Protein AF-A0A914WLP4-F1 (afdb_monomer_lite)

Foldseek 3Di:
DDDDDDDDDPPDPPPPPQLPDQDADADDLVRLQVLLQVLQVQLPLFDDPVQWDFDQADADALPDPAFRDPAAGTPGGNCVSCPPQLNVLVVQLQVQADQEFPDARDRDPSNVVSLVSNLVVLCPGPSNVSLLVVCVVSVRVCSVDPVSVSVVLCQAFPAFFHPPDGHRGDGQPCQADRWHQDPLAIGHHAEPSNSVVCSVDVVQVKFWRGFNDDQDQQKTWTKIDGVRGIDSTYMYGHRGGPSSVSSSLVVQCNHQEPNDWSWYDDPLRIWTWYWYFDRDPSYTHYIDIDGPPDPQQDAAELVNQQVQLDLCRFWADAPQFIFTCSVVQCVDPVHNVVSNVRGSHYCHVVVVVVPDDPVVVSVRSNRTRGGHDD

Structure (mmCIF, N/CA/C/O backbone):
data_AF-A0A914WLP4-F1
#
_entry.id   AF-A0A914WLP4-F1
#
loop_
_atom_site.group_PDB
_atom_site.id
_atom_site.type_symbol
_atom_site.label_atom_id
_atom_site.label_alt_id
_atom_site.label_comp_id
_atom_site.label_asym_id
_atom_site.label_entity_id
_atom_site.label_seq_id
_atom_site.pdbx_PDB_ins_code
_atom_site.Cartn_x
_atom_site.Cartn_y
_atom_site.Cartn_z
_atom_site.occupancy
_atom_site.B_iso_or_equiv
_atom_site.auth_seq_id
_atom_site.auth_comp_id
_atom_site.auth_asym_id
_atom_site.auth_atom_id
_atom_site.pdbx_PDB_model_num
ATOM 1 N N . MET A 1 1 ? 13.384 56.668 58.758 1.00 36.75 1 MET A N 1
ATOM 2 C CA . MET A 1 1 ? 13.680 56.218 57.380 1.00 36.75 1 MET A CA 1
ATOM 3 C C . MET A 1 1 ? 13.400 54.726 57.298 1.00 36.75 1 MET A C 1
ATOM 5 O O . MET A 1 1 ? 14.211 53.945 57.770 1.00 36.75 1 MET A O 1
ATOM 9 N N . LEU A 1 2 ? 12.239 54.338 56.770 1.00 29.80 2 LEU A N 1
ATOM 10 C CA . LEU A 1 2 ? 11.869 52.943 56.518 1.00 29.80 2 LEU A CA 1
ATOM 11 C C . LEU A 1 2 ? 11.590 52.843 55.013 1.00 29.80 2 LEU A C 1
ATOM 13 O O . LEU A 1 2 ? 10.696 53.525 54.516 1.00 29.80 2 LEU A O 1
ATOM 17 N N . ARG A 1 3 ? 12.409 52.093 54.268 1.00 31.61 3 ARG A N 1
ATOM 18 C CA . ARG A 1 3 ? 12.206 51.866 52.830 1.00 31.61 3 ARG A CA 1
ATOM 19 C C . ARG A 1 3 ? 11.205 50.722 52.655 1.00 31.61 3 ARG A C 1
ATOM 21 O O . ARG A 1 3 ? 11.498 49.599 53.047 1.00 31.61 3 ARG A O 1
ATOM 28 N N . LEU A 1 4 ? 10.041 51.023 52.075 1.00 28.98 4 LEU A N 1
ATOM 29 C CA . LEU A 1 4 ? 9.121 50.028 51.523 1.00 28.98 4 LEU A CA 1
ATOM 30 C C . LEU A 1 4 ? 9.722 49.466 50.229 1.00 28.98 4 LEU A C 1
ATOM 32 O O . LEU A 1 4 ? 9.981 50.223 49.294 1.00 28.98 4 LEU A O 1
ATOM 36 N N . THR A 1 5 ? 9.888 48.148 50.156 1.00 35.22 5 THR A N 1
ATOM 37 C CA . THR A 1 5 ? 10.170 47.438 48.904 1.00 35.22 5 THR A CA 1
ATOM 38 C C . THR A 1 5 ? 8.865 46.811 48.423 1.00 35.22 5 THR A C 1
ATOM 40 O O . THR A 1 5 ? 8.357 45.877 49.037 1.00 35.22 5 THR A O 1
ATOM 43 N N . VAL A 1 6 ? 8.297 47.347 47.343 1.00 33.88 6 VAL A N 1
ATOM 44 C CA . VAL A 1 6 ? 7.137 46.769 46.654 1.00 33.88 6 VAL A CA 1
ATOM 45 C C . VAL A 1 6 ? 7.638 45.607 45.793 1.00 33.88 6 VAL A C 1
ATOM 47 O O . VAL A 1 6 ? 8.347 45.825 44.815 1.00 33.88 6 VAL A O 1
ATOM 50 N N . CYS A 1 7 ? 7.299 44.369 46.160 1.00 31.31 7 CYS A N 1
ATOM 51 C CA . CYS A 1 7 ? 7.473 43.209 45.283 1.00 31.31 7 CYS A CA 1
ATOM 52 C C . CYS A 1 7 ? 6.305 43.157 44.291 1.00 31.31 7 CYS A C 1
ATOM 54 O O . CYS A 1 7 ? 5.180 42.831 44.664 1.00 31.31 7 CYS A O 1
ATOM 56 N N . ALA A 1 8 ? 6.575 43.483 43.028 1.00 34.78 8 ALA A N 1
ATOM 57 C CA . ALA A 1 8 ? 5.662 43.215 41.927 1.00 34.78 8 ALA A CA 1
ATOM 58 C C . ALA A 1 8 ? 5.674 41.707 41.627 1.00 34.78 8 ALA A C 1
ATOM 60 O O . ALA A 1 8 ? 6.685 41.162 41.187 1.00 34.78 8 ALA A O 1
ATOM 61 N N . VAL A 1 9 ? 4.553 41.030 41.877 1.00 36.50 9 VAL A N 1
ATOM 62 C CA . VAL A 1 9 ? 4.341 39.645 41.442 1.00 36.50 9 VAL A CA 1
ATOM 63 C C . VAL A 1 9 ? 4.006 39.677 39.951 1.00 36.50 9 VAL A C 1
ATOM 65 O O . VAL A 1 9 ? 2.878 39.966 39.560 1.00 36.50 9 VAL A O 1
ATOM 68 N N . LEU A 1 10 ? 5.003 39.410 39.109 1.00 34.34 10 LEU A N 1
ATOM 69 C CA . LEU A 1 10 ? 4.797 39.069 37.703 1.00 34.34 10 LEU A CA 1
ATOM 70 C C . LEU A 1 10 ? 4.211 37.652 37.639 1.00 34.34 10 LEU A C 1
ATOM 72 O O . LEU A 1 10 ? 4.934 36.673 37.801 1.00 34.34 10 LEU A O 1
ATOM 76 N N . MET A 1 11 ? 2.900 37.536 37.407 1.00 31.97 11 MET A N 1
ATOM 77 C CA . MET A 1 11 ? 2.310 36.282 36.933 1.00 31.97 11 MET A CA 1
ATOM 78 C C . MET A 1 11 ? 2.786 36.050 35.499 1.00 31.97 11 MET A C 1
ATOM 80 O O . MET A 1 11 ? 2.245 36.609 34.546 1.00 31.97 11 MET A O 1
ATOM 84 N N . THR A 1 12 ? 3.823 35.236 35.336 1.00 34.06 12 THR A N 1
ATOM 85 C CA . THR A 1 12 ? 4.165 34.666 34.039 1.00 34.06 12 THR A CA 1
ATOM 86 C C . THR A 1 12 ? 3.133 33.590 33.717 1.00 34.06 12 THR A C 1
ATOM 88 O O . THR A 1 12 ? 3.124 32.513 34.307 1.00 34.06 12 THR A O 1
ATOM 91 N N . VAL A 1 13 ? 2.232 33.885 32.778 1.00 34.97 13 VAL A N 1
ATOM 92 C CA . VAL A 1 13 ? 1.436 32.852 32.107 1.00 34.97 13 VAL A CA 1
ATOM 93 C C . VAL A 1 13 ? 2.421 32.021 31.293 1.00 34.97 13 VAL A C 1
ATOM 95 O O . VAL A 1 13 ? 2.820 32.398 30.191 1.00 34.97 13 VAL A O 1
ATOM 98 N N . THR A 1 14 ? 2.882 30.916 31.868 1.00 30.80 14 THR A N 1
ATOM 99 C CA . THR A 1 14 ? 3.631 29.907 31.135 1.00 30.80 14 THR A CA 1
ATOM 100 C C . THR A 1 14 ? 2.653 29.220 30.191 1.00 30.80 14 THR A C 1
ATOM 102 O O . THR A 1 14 ? 1.860 28.369 30.586 1.00 30.80 14 THR A O 1
ATOM 105 N N . TRP A 1 15 ? 2.690 29.607 28.916 1.00 33.81 15 TRP A N 1
ATOM 106 C CA . TRP A 1 15 ? 2.163 28.765 27.850 1.00 33.81 15 TRP A CA 1
ATOM 107 C C . TRP A 1 15 ? 2.969 27.468 27.875 1.00 33.81 15 TRP A C 1
ATOM 109 O O . TRP A 1 15 ? 4.098 27.411 27.387 1.00 33.81 15 TRP A O 1
ATOM 119 N N . ALA A 1 16 ? 2.426 26.437 28.519 1.00 32.25 16 ALA A N 1
ATOM 120 C CA . ALA A 1 16 ? 2.940 25.091 28.375 1.00 32.25 16 ALA A CA 1
ATOM 121 C C . ALA A 1 16 ? 2.772 24.721 26.899 1.00 32.25 16 ALA A C 1
ATOM 123 O O . ALA A 1 16 ? 1.651 24.561 26.422 1.00 32.25 16 ALA A O 1
ATOM 124 N N . ALA A 1 17 ? 3.882 24.640 26.165 1.00 33.31 17 ALA A N 1
ATOM 125 C CA . ALA A 1 17 ? 3.905 24.021 24.852 1.00 33.31 17 ALA A CA 1
ATOM 126 C C . ALA A 1 17 ? 3.516 22.551 25.044 1.00 33.31 17 ALA A C 1
ATOM 128 O O . ALA A 1 17 ? 4.344 21.713 25.408 1.00 33.31 17 ALA A O 1
ATOM 129 N N . THR A 1 18 ? 2.230 22.245 24.894 1.00 35.47 18 THR A N 1
ATOM 130 C CA . THR A 1 18 ? 1.752 20.873 24.860 1.00 35.47 18 THR A CA 1
ATOM 131 C C . THR A 1 18 ? 2.351 20.236 23.615 1.00 35.47 18 THR A C 1
ATOM 133 O O . THR A 1 18 ? 2.072 20.634 22.490 1.00 35.47 18 THR A O 1
ATOM 136 N N . SER A 1 19 ? 3.247 19.271 23.816 1.00 39.69 19 SER A N 1
ATOM 137 C CA . SER A 1 19 ? 3.634 18.343 22.757 1.00 39.69 19 SER A CA 1
ATOM 138 C C . SER A 1 19 ? 2.344 17.747 22.191 1.00 39.69 19 SER A C 1
ATOM 140 O O . SER A 1 19 ? 1.599 17.107 22.936 1.00 39.69 19 SER A O 1
ATOM 142 N N . GLU A 1 20 ? 2.066 17.972 20.904 1.00 52.47 20 GLU A N 1
ATOM 143 C CA . GLU A 1 20 ? 0.972 17.312 20.188 1.00 52.47 20 GLU A CA 1
ATOM 144 C C . GLU A 1 20 ? 1.344 15.833 20.054 1.00 52.47 20 GLU A C 1
ATOM 146 O O . GLU A 1 20 ? 1.922 15.391 19.061 1.00 52.47 20 GLU A O 1
ATOM 151 N N . ARG A 1 21 ? 1.102 15.056 21.110 1.00 63.56 21 ARG A N 1
ATOM 152 C CA . ARG A 1 21 ? 1.197 13.601 21.044 1.00 63.56 21 ARG A CA 1
ATOM 153 C C . ARG A 1 21 ? -0.075 13.088 20.402 1.00 63.56 21 ARG A C 1
ATOM 155 O O . ARG A 1 21 ? -1.170 13.469 20.813 1.00 63.56 21 ARG A O 1
ATOM 162 N N . VAL A 1 22 ? 0.078 12.208 19.417 1.00 70.75 22 VAL A N 1
ATOM 163 C CA . VAL A 1 22 ? -1.076 11.505 18.866 1.00 70.75 22 VAL A CA 1
ATOM 164 C C . VAL A 1 22 ? -1.706 10.674 19.985 1.00 70.75 22 VAL A C 1
ATOM 166 O O . VAL A 1 22 ? -0.975 9.900 20.610 1.00 70.75 22 VAL A O 1
ATOM 169 N N . PRO A 1 23 ? -3.016 10.830 20.245 1.00 80.75 23 PRO A N 1
ATOM 170 C CA . PRO A 1 23 ? -3.719 10.112 21.291 1.00 80.75 23 PRO A CA 1
ATOM 171 C C . PRO A 1 23 ? -3.518 8.609 21.182 1.00 80.75 23 PRO A C 1
ATOM 173 O O . PRO A 1 23 ? -3.395 8.045 20.093 1.00 80.75 23 PRO A O 1
ATOM 176 N N . ASP A 1 24 ? -3.468 7.973 22.341 1.00 78.81 24 ASP A N 1
ATOM 177 C CA . ASP A 1 24 ? -3.420 6.528 22.417 1.00 78.81 24 ASP A CA 1
ATOM 178 C C . ASP A 1 24 ? -4.741 5.950 21.929 1.00 78.81 24 ASP A C 1
ATOM 180 O O . ASP A 1 24 ? -5.813 6.396 22.338 1.00 78.81 24 ASP A O 1
ATOM 184 N N . PHE A 1 25 ? -4.660 4.918 21.096 1.00 88.31 25 PHE A N 1
ATOM 185 C CA . PHE A 1 25 ? -5.830 4.228 20.586 1.00 88.31 25 PHE A CA 1
ATOM 186 C C . PHE A 1 25 ? -5.734 2.737 20.895 1.00 88.31 25 PHE A C 1
ATOM 188 O O . PHE A 1 25 ? -4.982 1.994 20.264 1.00 88.31 25 PHE A O 1
ATOM 195 N N . ALA A 1 26 ? -6.475 2.305 21.915 1.00 85.81 26 ALA A N 1
ATOM 196 C CA . ALA A 1 26 ? -6.540 0.907 22.312 1.00 85.81 26 ALA A CA 1
ATOM 197 C C . ALA A 1 26 ? -7.639 0.184 21.521 1.00 85.81 26 ALA A C 1
ATOM 199 O O . ALA A 1 26 ? -8.819 0.507 21.635 1.00 85.81 26 ALA A O 1
ATOM 200 N N . VAL A 1 27 ? -7.231 -0.814 20.741 1.00 91.44 27 VAL A N 1
ATOM 201 C CA . VAL A 1 27 ? -8.104 -1.706 19.965 1.00 91.44 27 VAL A CA 1
ATOM 202 C C . VAL A 1 27 ? -7.549 -3.114 20.080 1.00 91.44 27 VAL A C 1
ATOM 204 O O . VAL A 1 27 ? -6.328 -3.278 19.996 1.00 91.44 27 VAL A O 1
ATOM 207 N N . SER A 1 28 ? -8.405 -4.115 20.278 1.00 92.31 28 SER A N 1
ATOM 208 C CA . SER A 1 28 ? -7.984 -5.521 20.320 1.00 92.31 28 SER A CA 1
ATOM 209 C C . SER A 1 28 ? -7.570 -6.039 18.937 1.00 92.31 28 SER A C 1
ATOM 211 O O . SER A 1 28 ? -7.981 -5.498 17.912 1.00 92.31 28 SER A O 1
ATOM 213 N N . ASP A 1 29 ? -6.766 -7.101 18.884 1.00 88.75 29 ASP A N 1
ATOM 214 C CA . ASP A 1 29 ? -6.380 -7.701 17.599 1.00 88.75 29 ASP A CA 1
ATOM 215 C C . ASP A 1 29 ? -7.605 -8.238 16.841 1.00 88.75 29 ASP A C 1
ATOM 217 O O . ASP A 1 29 ? -7.713 -8.031 15.639 1.00 88.75 29 ASP A O 1
ATOM 221 N N . ALA A 1 30 ? -8.587 -8.822 17.536 1.00 91.50 30 ALA A N 1
ATOM 222 C CA . ALA A 1 30 ? -9.826 -9.303 16.919 1.00 91.50 30 ALA A CA 1
ATOM 223 C C . ALA A 1 30 ? -10.635 -8.178 16.243 1.00 91.50 30 ALA A C 1
ATOM 225 O O . ALA A 1 30 ? -11.157 -8.356 15.140 1.00 91.50 30 ALA A O 1
ATOM 226 N N . GLU A 1 31 ? -10.714 -7.002 16.870 1.00 95.00 31 GLU A N 1
ATOM 227 C CA . GLU A 1 31 ? -11.375 -5.832 16.280 1.00 95.00 31 GLU A CA 1
ATOM 228 C C . GLU A 1 31 ? -10.614 -5.294 15.067 1.00 95.00 31 GLU A C 1
ATOM 230 O O . GLU A 1 31 ? -11.241 -4.954 14.064 1.00 95.00 31 GLU A O 1
ATOM 235 N N . LEU A 1 32 ? -9.275 -5.251 15.129 1.00 93.00 32 LEU A N 1
ATOM 236 C CA . LEU A 1 32 ? -8.451 -4.870 13.980 1.00 93.00 32 LEU A CA 1
ATOM 237 C C . LEU A 1 32 ? -8.669 -5.823 12.806 1.00 93.00 32 LEU A C 1
ATOM 239 O O . LEU A 1 32 ? -8.926 -5.360 11.698 1.00 93.00 32 LEU A O 1
ATOM 243 N N . GLN A 1 33 ? -8.623 -7.131 13.053 1.00 91.69 33 GLN A N 1
ATOM 244 C CA . GLN A 1 33 ? -8.836 -8.152 12.028 1.00 91.69 33 GLN A CA 1
ATOM 245 C C . GLN A 1 33 ? -10.224 -8.033 11.393 1.00 91.69 33 GLN A C 1
ATOM 247 O O . GLN A 1 33 ? -10.353 -7.996 10.170 1.00 91.69 33 GLN A O 1
ATOM 252 N N . THR A 1 34 ? -11.261 -7.873 12.220 1.00 95.06 34 THR A N 1
ATOM 253 C CA . THR A 1 34 ? -12.645 -7.700 11.752 1.00 95.06 34 THR A CA 1
ATOM 254 C C . THR A 1 34 ? -12.793 -6.454 10.879 1.00 95.06 34 THR A C 1
ATOM 256 O O . THR A 1 34 ? -13.403 -6.505 9.805 1.00 95.06 34 THR A O 1
ATOM 259 N N . LEU A 1 35 ? -12.218 -5.326 11.310 1.00 96.94 35 LEU A N 1
ATOM 260 C CA . LEU A 1 35 ? -12.276 -4.089 10.542 1.00 96.94 35 LEU A CA 1
ATOM 261 C C . LEU A 1 35 ? -11.512 -4.226 9.225 1.00 96.94 35 LEU A C 1
ATOM 263 O O . LEU A 1 35 ? -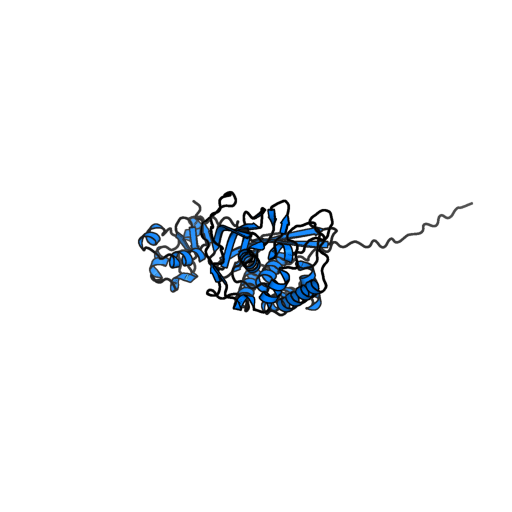12.074 -3.903 8.186 1.00 96.94 35 LEU A O 1
ATOM 267 N N . VAL A 1 36 ? -10.280 -4.741 9.236 1.00 96.00 36 VAL A N 1
ATOM 268 C CA . VAL A 1 36 ? -9.470 -4.926 8.019 1.00 96.00 36 VAL A CA 1
ATOM 269 C C . VAL A 1 36 ? -10.167 -5.848 7.019 1.00 96.00 36 VAL A C 1
ATOM 271 O O . VAL A 1 36 ? -10.236 -5.500 5.840 1.00 96.00 36 VAL A O 1
ATOM 274 N N . GLY A 1 37 ? -10.756 -6.957 7.479 1.00 94.56 37 GLY A N 1
ATOM 275 C CA . GLY A 1 37 ? -11.583 -7.832 6.643 1.00 94.56 37 GLY A CA 1
ATOM 276 C C . GLY A 1 37 ? -12.754 -7.077 6.011 1.00 94.56 37 GLY A C 1
ATOM 277 O O . GLY A 1 37 ? -12.926 -7.102 4.792 1.00 94.56 37 GLY A O 1
ATOM 278 N N . THR A 1 38 ? -13.477 -6.287 6.810 1.00 96.62 38 THR A N 1
ATOM 279 C CA . THR A 1 38 ? -14.583 -5.446 6.320 1.00 96.62 38 THR A CA 1
ATOM 280 C C . THR A 1 38 ? -14.109 -4.419 5.286 1.00 96.62 38 THR A C 1
ATOM 282 O O . THR A 1 38 ? -14.741 -4.249 4.242 1.00 96.62 38 THR A O 1
ATOM 285 N N . LEU A 1 39 ? -12.995 -3.724 5.543 1.00 97.31 39 LEU A N 1
ATOM 286 C CA . LEU A 1 39 ? -12.417 -2.763 4.601 1.00 97.31 39 LEU A CA 1
ATOM 287 C C . LEU A 1 39 ? -12.024 -3.460 3.295 1.00 97.31 39 LEU A C 1
ATOM 289 O O . LEU A 1 39 ? -12.262 -2.924 2.214 1.00 97.31 39 LEU A O 1
ATOM 293 N N . ARG A 1 40 ? -11.463 -4.670 3.385 1.00 94.88 40 ARG A N 1
ATOM 294 C CA . ARG A 1 40 ? -11.020 -5.446 2.227 1.00 94.88 40 ARG A CA 1
ATOM 295 C C . ARG A 1 40 ? -12.190 -5.894 1.365 1.00 94.88 40 ARG A C 1
ATOM 297 O O . ARG A 1 40 ? -12.109 -5.801 0.140 1.00 94.88 40 ARG A O 1
ATOM 304 N N . GLU A 1 41 ? -13.259 -6.388 1.979 1.00 94.44 41 GLU A N 1
ATOM 305 C CA . GLU A 1 41 ? -14.487 -6.790 1.288 1.00 94.44 41 GLU A CA 1
ATOM 306 C C . GLU A 1 41 ? -15.151 -5.616 0.566 1.00 94.44 41 GLU A C 1
ATOM 308 O O . GLU A 1 41 ? -15.680 -5.786 -0.532 1.00 94.44 41 GLU A O 1
ATOM 313 N N . GLN A 1 42 ? -15.071 -4.419 1.152 1.00 96.75 42 GLN A N 1
ATOM 314 C CA . GLN A 1 42 ? -15.696 -3.205 0.624 1.00 96.75 42 GLN A CA 1
ATOM 315 C C . GLN A 1 42 ? -14.776 -2.339 -0.240 1.00 96.75 42 GLN A C 1
ATOM 317 O O . GLN A 1 42 ? -15.168 -1.241 -0.648 1.00 96.75 42 GLN A O 1
ATOM 322 N N . ASP A 1 43 ? -13.587 -2.841 -0.570 1.00 97.19 43 ASP A N 1
ATOM 323 C CA . ASP A 1 43 ? -12.690 -2.237 -1.549 1.00 97.19 43 ASP A CA 1
ATOM 324 C C . ASP A 1 43 ? -13.256 -2.399 -2.966 1.00 97.19 43 ASP A C 1
ATOM 326 O O . ASP A 1 43 ? -12.888 -3.295 -3.727 1.00 97.19 43 ASP A O 1
ATOM 330 N N . ALA A 1 44 ? -14.202 -1.524 -3.312 1.00 95.88 44 ALA A N 1
ATOM 331 C CA . ALA A 1 44 ? -14.869 -1.511 -4.610 1.00 95.88 44 ALA A CA 1
ATOM 332 C C . ALA A 1 44 ? -13.909 -1.162 -5.761 1.00 95.88 44 ALA A C 1
ATOM 334 O O . ALA A 1 44 ? -14.125 -1.575 -6.908 1.00 95.88 44 ALA A O 1
ATOM 335 N N . ASN A 1 45 ? -12.844 -0.413 -5.463 1.00 97.06 45 ASN A N 1
ATOM 336 C CA . ASN A 1 45 ? -11.894 0.033 -6.468 1.00 97.06 45 ASN A CA 1
ATOM 337 C C . ASN A 1 45 ? -10.762 -0.971 -6.711 1.00 97.06 45 ASN A C 1
ATOM 339 O O . ASN A 1 45 ? -10.170 -0.901 -7.788 1.00 97.06 45 ASN A O 1
ATOM 343 N N . ARG A 1 46 ? -10.534 -1.969 -5.846 1.00 95.88 46 ARG A N 1
ATOM 344 C CA . ARG A 1 46 ? -9.525 -3.023 -6.068 1.00 95.88 46 ARG A CA 1
ATOM 345 C C . ARG A 1 46 ? -9.529 -3.609 -7.479 1.00 95.88 46 ARG A C 1
ATOM 347 O O . ARG A 1 46 ? -10.579 -3.774 -8.117 1.00 95.88 46 ARG A O 1
ATOM 354 N N . ALA A 1 47 ? -8.350 -3.966 -7.962 1.00 95.62 47 ALA A N 1
ATOM 355 C CA . ALA A 1 47 ? -8.206 -4.757 -9.172 1.00 95.62 47 ALA A CA 1
ATOM 356 C C . ALA A 1 47 ? -8.826 -6.149 -8.973 1.00 95.62 47 ALA A C 1
ATOM 358 O O . ALA A 1 47 ? -8.741 -6.746 -7.895 1.00 95.62 47 ALA A O 1
ATOM 359 N N . ARG A 1 48 ? -9.461 -6.681 -10.019 1.00 91.75 48 ARG A N 1
ATOM 360 C CA . ARG A 1 48 ? -9.929 -8.073 -10.035 1.00 91.75 48 ARG A CA 1
ATOM 361 C C . ARG A 1 48 ? -8.756 -9.018 -10.334 1.00 91.75 48 ARG A C 1
ATOM 363 O O . ARG A 1 48 ? -7.799 -8.586 -10.975 1.00 91.75 48 ARG A O 1
ATOM 370 N N . PRO A 1 49 ? -8.831 -10.306 -9.944 1.00 81.62 49 PRO A N 1
ATOM 371 C CA . PRO A 1 49 ? -7.718 -11.247 -10.104 1.00 81.62 49 PRO A CA 1
ATOM 372 C C . PRO A 1 49 ? -7.143 -11.349 -11.524 1.00 81.62 49 PRO A C 1
ATOM 374 O O . PRO A 1 49 ? -5.946 -11.537 -11.680 1.00 81.62 49 PRO A O 1
ATOM 377 N N . ASN A 1 50 ? -7.971 -11.187 -12.558 1.00 89.31 50 ASN A N 1
ATOM 378 C CA . ASN A 1 50 ? -7.565 -11.266 -13.964 1.00 89.31 50 ASN A CA 1
ATOM 379 C C . ASN A 1 50 ? -7.091 -9.930 -14.568 1.00 89.31 50 ASN A C 1
ATOM 381 O O . ASN A 1 50 ? -6.744 -9.887 -15.744 1.00 89.31 50 ASN A O 1
ATOM 385 N N . GLN A 1 51 ? -7.118 -8.839 -13.802 1.00 95.56 51 GLN A N 1
ATOM 386 C CA . GLN A 1 51 ? -6.734 -7.505 -14.274 1.00 95.56 51 GLN A CA 1
ATOM 387 C C . GLN A 1 51 ? -5.254 -7.191 -14.041 1.00 95.56 51 GLN A C 1
ATOM 389 O O . GLN A 1 51 ? -4.789 -6.130 -14.453 1.00 95.56 51 GLN A O 1
ATOM 394 N N . ILE A 1 52 ? -4.518 -8.083 -13.375 1.00 96.06 52 ILE A N 1
ATOM 395 C CA . ILE A 1 52 ? -3.083 -7.954 -13.120 1.00 96.06 52 ILE A CA 1
ATOM 396 C C . ILE A 1 52 ? -2.420 -9.288 -13.465 1.00 96.06 52 ILE A C 1
ATOM 398 O O . ILE A 1 52 ? -2.826 -10.333 -12.964 1.00 96.06 52 ILE A O 1
ATOM 402 N N . GLY A 1 53 ? -1.399 -9.240 -14.317 1.00 94.69 53 GLY A N 1
ATOM 403 C CA . GLY A 1 53 ? -0.523 -10.361 -14.637 1.00 94.69 53 GLY A CA 1
ATOM 404 C C . GLY A 1 53 ? 0.898 -10.063 -14.171 1.00 94.69 53 GLY A C 1
ATOM 405 O O . GLY A 1 53 ? 1.462 -9.030 -14.545 1.00 94.69 53 GLY A O 1
ATOM 406 N N . LEU A 1 54 ? 1.461 -10.966 -13.370 1.00 94.75 54 LEU A N 1
ATOM 407 C CA . LEU A 1 54 ? 2.791 -10.838 -12.779 1.00 94.75 54 LEU A CA 1
ATOM 408 C C . LEU A 1 54 ? 3.734 -11.919 -13.314 1.00 94.75 54 LEU A C 1
ATOM 410 O O . LEU A 1 54 ? 3.319 -13.060 -13.502 1.00 94.75 54 LEU A O 1
ATOM 414 N N . ASP A 1 55 ? 5.002 -11.564 -13.504 1.00 95.56 55 ASP A N 1
ATOM 415 C CA . ASP A 1 55 ? 6.108 -12.496 -13.728 1.00 95.56 55 ASP A CA 1
ATOM 416 C C . ASP A 1 55 ? 7.178 -12.281 -12.653 1.00 95.56 55 ASP A C 1
ATOM 418 O O . ASP A 1 55 ? 8.020 -11.380 -12.732 1.00 95.56 55 ASP A O 1
ATOM 422 N N . TYR A 1 56 ? 7.116 -13.117 -11.615 1.00 92.12 56 TYR A N 1
ATOM 423 C CA . TYR A 1 56 ? 8.030 -13.052 -10.479 1.00 92.12 56 TYR A CA 1
ATOM 424 C C . TYR A 1 56 ? 9.468 -13.439 -10.843 1.00 92.12 56 TYR A C 1
ATOM 426 O O . TYR A 1 56 ? 10.389 -12.982 -10.168 1.00 92.12 56 TYR A O 1
ATOM 434 N N . GLN A 1 57 ? 9.692 -14.204 -11.914 1.00 95.50 57 GLN A N 1
ATOM 435 C CA . GLN A 1 57 ? 11.030 -14.596 -12.369 1.00 95.50 57 GLN A CA 1
ATOM 436 C C . GLN A 1 57 ? 11.848 -15.290 -11.261 1.00 95.50 57 GLN A C 1
ATOM 438 O O . GLN A 1 57 ? 11.374 -16.247 -10.649 1.00 95.50 57 GLN A O 1
ATOM 443 N N . GLY A 1 58 ? 13.099 -14.883 -11.028 1.00 90.88 58 GLY A N 1
ATOM 444 C CA . GLY A 1 58 ? 13.996 -15.537 -10.083 1.00 90.88 58 GLY A CA 1
ATOM 445 C C . GLY A 1 58 ? 13.859 -15.036 -8.643 1.00 90.88 58 GLY A C 1
ATOM 446 O O . GLY A 1 58 ? 13.723 -13.841 -8.375 1.00 90.88 58 GLY A O 1
ATOM 447 N N . HIS A 1 59 ? 13.984 -15.968 -7.698 1.00 91.56 59 HIS A N 1
ATOM 448 C CA . HIS A 1 59 ? 14.097 -15.664 -6.272 1.00 91.56 59 HIS A CA 1
ATOM 449 C C . HIS A 1 59 ? 15.422 -14.946 -5.955 1.00 91.56 59 HIS A C 1
ATOM 451 O O . HIS A 1 59 ? 16.465 -15.226 -6.548 1.00 91.56 59 HIS A O 1
ATOM 457 N N . THR A 1 60 ? 15.415 -14.039 -4.980 1.00 86.06 60 THR A N 1
ATOM 458 C CA . THR A 1 60 ? 16.588 -13.300 -4.498 1.00 86.06 60 THR A CA 1
ATOM 459 C C . THR A 1 60 ? 16.583 -13.170 -2.970 1.00 86.06 60 THR A C 1
ATOM 461 O O . THR A 1 60 ? 15.609 -13.491 -2.305 1.00 86.06 60 THR A O 1
ATOM 464 N N . THR A 1 61 ? 17.684 -12.697 -2.385 1.00 82.00 61 THR A N 1
ATOM 465 C CA . THR A 1 61 ? 17.810 -12.438 -0.935 1.00 82.00 61 THR A CA 1
ATOM 466 C C . THR A 1 61 ? 18.340 -11.031 -0.699 1.00 82.00 61 THR A C 1
ATOM 468 O O . THR A 1 61 ? 18.953 -10.458 -1.592 1.00 82.00 61 THR A O 1
ATOM 471 N N . THR A 1 62 ? 18.189 -10.453 0.493 1.00 78.75 62 THR A N 1
ATOM 472 C CA . THR A 1 62 ? 18.667 -9.080 0.778 1.00 78.75 62 THR A CA 1
ATOM 473 C C . THR A 1 62 ? 20.172 -8.873 0.541 1.00 78.75 62 THR A C 1
ATOM 475 O O . THR A 1 62 ? 20.601 -7.749 0.267 1.00 78.75 62 THR A O 1
ATOM 478 N N . GLN A 1 63 ? 20.963 -9.949 0.606 1.00 79.06 63 GLN A N 1
ATOM 479 C CA . GLN A 1 63 ? 22.418 -9.950 0.419 1.00 79.06 63 GLN A CA 1
ATOM 480 C C . GLN A 1 63 ? 22.857 -10.249 -1.023 1.00 79.06 63 GLN A C 1
ATOM 482 O O . GLN A 1 63 ? 23.999 -9.981 -1.374 1.00 79.06 63 GLN A O 1
ATOM 487 N N . ASN A 1 64 ? 21.983 -10.823 -1.855 1.00 76.88 64 ASN A N 1
ATOM 488 C CA . ASN A 1 64 ? 22.327 -11.163 -3.233 1.00 76.88 64 ASN A CA 1
ATOM 489 C C . ASN A 1 64 ? 22.329 -9.902 -4.114 1.00 76.88 64 ASN A C 1
ATOM 491 O O . ASN A 1 64 ? 21.271 -9.337 -4.350 1.00 76.88 64 ASN A O 1
ATOM 495 N N . ASP A 1 65 ? 23.468 -9.469 -4.639 1.00 85.44 65 ASP A N 1
ATOM 496 C CA . ASP A 1 65 ? 23.519 -8.297 -5.529 1.00 85.44 65 ASP A CA 1
ATOM 497 C C . ASP A 1 65 ? 23.290 -8.647 -7.017 1.00 85.44 65 ASP A C 1
ATOM 499 O O . ASP A 1 65 ? 23.320 -7.763 -7.871 1.00 85.44 65 ASP A O 1
ATOM 503 N N . ALA A 1 66 ? 23.048 -9.922 -7.345 1.00 89.62 66 ALA A N 1
ATOM 504 C CA . ALA A 1 66 ? 22.743 -10.353 -8.705 1.00 89.62 66 ALA A CA 1
ATOM 505 C C . ALA A 1 66 ? 21.332 -9.946 -9.140 1.00 89.62 66 ALA A C 1
ATOM 507 O O . ALA A 1 66 ? 20.388 -9.897 -8.344 1.00 89.62 66 ALA A O 1
ATOM 508 N N . ASP A 1 67 ? 21.206 -9.718 -10.443 1.00 94.12 67 ASP A N 1
ATOM 509 C CA . ASP A 1 67 ? 19.924 -9.524 -11.092 1.00 94.12 67 ASP A CA 1
ATOM 510 C C . ASP A 1 67 ? 19.284 -10.874 -11.437 1.00 94.12 67 ASP A C 1
ATOM 512 O O . ASP A 1 67 ? 19.781 -11.611 -12.295 1.00 94.12 67 ASP A O 1
ATOM 516 N N . ASN A 1 68 ? 18.182 -11.192 -10.755 1.00 94.75 68 ASN A N 1
ATOM 517 C CA . ASN A 1 68 ? 17.438 -12.433 -10.950 1.00 94.75 68 ASN A CA 1
ATOM 518 C C . ASN A 1 68 ? 16.147 -12.225 -11.758 1.00 94.75 68 ASN A C 1
ATOM 520 O O . ASN A 1 68 ? 15.343 -13.154 -11.865 1.00 94.75 68 ASN A O 1
ATOM 524 N N . ALA A 1 69 ? 15.940 -11.036 -12.329 1.00 96.94 69 ALA A N 1
ATOM 525 C CA . ALA A 1 69 ? 14.771 -10.714 -13.130 1.00 96.94 69 ALA A CA 1
ATOM 526 C C . ALA A 1 69 ? 15.174 -9.883 -14.356 1.00 96.94 69 ALA A C 1
ATOM 528 O O . ALA A 1 69 ? 15.562 -8.731 -14.266 1.00 96.94 69 ALA A O 1
ATOM 529 N N . ARG A 1 70 ? 15.080 -10.484 -15.544 1.00 95.19 70 ARG A N 1
ATOM 530 C CA . ARG A 1 70 ? 15.419 -9.813 -16.810 1.00 95.19 70 ARG A CA 1
ATOM 531 C C . ARG A 1 70 ? 14.282 -8.954 -17.366 1.00 95.19 70 ARG A C 1
ATOM 533 O O . ARG A 1 70 ? 14.523 -8.141 -18.252 1.00 95.19 70 ARG A O 1
ATOM 540 N N . ASN A 1 71 ? 13.057 -9.193 -16.911 1.00 97.00 71 ASN A N 1
ATOM 541 C CA . ASN A 1 71 ? 11.837 -8.546 -17.374 1.00 97.00 71 ASN A CA 1
ATOM 542 C C . ASN A 1 71 ? 11.183 -7.759 -16.230 1.00 97.00 71 ASN A C 1
ATOM 544 O O . ASN A 1 71 ? 11.502 -7.950 -15.058 1.00 97.00 71 ASN A O 1
ATOM 548 N N . SER A 1 72 ? 10.199 -6.924 -16.558 1.00 97.50 72 SER A N 1
ATOM 549 C CA . SER A 1 72 ? 9.328 -6.294 -15.560 1.00 97.50 72 SER A CA 1
ATOM 550 C C . SER A 1 72 ? 8.530 -7.335 -14.767 1.00 97.50 72 SER A C 1
ATOM 552 O O . SER A 1 72 ? 8.094 -8.349 -15.321 1.00 97.50 72 SER A O 1
ATOM 554 N N . LEU A 1 73 ? 8.268 -7.052 -13.494 1.00 97.50 73 LEU A N 1
ATOM 555 C CA . LEU A 1 73 ? 7.347 -7.821 -12.666 1.00 97.50 73 LEU A CA 1
ATOM 556 C C . LEU A 1 73 ? 5.920 -7.731 -13.217 1.00 97.50 73 LEU A C 1
ATOM 558 O O . LEU A 1 73 ? 5.247 -8.751 -13.347 1.00 97.50 73 LEU A O 1
ATOM 562 N N . PHE A 1 74 ? 5.447 -6.532 -13.568 1.00 97.25 74 PHE A N 1
ATOM 563 C CA . PHE A 1 74 ? 4.093 -6.334 -14.086 1.00 97.25 74 PHE A CA 1
ATOM 564 C C . PHE A 1 74 ? 4.041 -6.527 -15.608 1.00 97.25 74 PHE A C 1
ATOM 566 O O . PHE A 1 74 ? 4.209 -5.592 -16.408 1.00 97.25 74 PHE A O 1
ATOM 573 N N . GLN A 1 75 ? 3.738 -7.759 -16.018 1.00 96.00 75 GLN A N 1
ATOM 574 C CA . GLN A 1 75 ? 3.545 -8.128 -17.423 1.00 96.00 75 GLN A CA 1
ATOM 575 C C . GLN A 1 75 ? 2.296 -7.472 -18.012 1.00 96.00 75 GLN A C 1
ATOM 577 O O . GLN A 1 75 ? 2.325 -6.948 -19.127 1.00 96.00 75 GLN A O 1
ATOM 582 N N . HIS A 1 76 ? 1.209 -7.441 -17.240 1.00 95.50 76 HIS A N 1
ATOM 583 C CA . HIS A 1 76 ? -0.051 -6.841 -17.658 1.00 95.50 76 HIS A CA 1
ATOM 584 C C . HIS A 1 76 ? -0.759 -6.151 -16.492 1.00 95.50 76 HIS A C 1
ATOM 586 O O . HIS A 1 76 ? -0.851 -6.701 -15.399 1.00 95.50 76 HIS A O 1
ATOM 592 N N . VAL A 1 77 ? -1.314 -4.969 -16.756 1.00 97.31 77 VAL A N 1
ATOM 593 C CA . VAL A 1 77 ? -2.317 -4.321 -15.908 1.00 97.31 77 VAL A CA 1
ATOM 594 C C . VAL A 1 77 ? -3.425 -3.817 -16.824 1.00 97.31 77 VAL A C 1
ATOM 596 O O . VAL A 1 77 ? -3.166 -3.075 -17.775 1.00 97.31 77 VAL A O 1
ATOM 599 N N . ASP A 1 78 ? -4.662 -4.216 -16.550 1.00 97.62 78 ASP A N 1
ATOM 600 C CA . ASP A 1 78 ? -5.831 -3.715 -17.261 1.00 97.62 78 ASP A CA 1
ATOM 601 C C . ASP A 1 78 ? -5.983 -2.213 -16.984 1.00 97.62 78 ASP A C 1
ATOM 603 O O . ASP A 1 78 ? -6.249 -1.776 -15.862 1.00 97.62 78 ASP A O 1
ATOM 607 N N . THR A 1 79 ? -5.831 -1.408 -18.035 1.00 95.06 79 THR A N 1
ATOM 608 C CA . THR A 1 79 ? -5.896 0.058 -17.955 1.00 95.06 79 THR A CA 1
ATOM 609 C C . THR A 1 79 ? -7.217 0.590 -17.397 1.00 95.06 79 THR A C 1
ATOM 611 O O . THR A 1 79 ? -7.246 1.711 -16.891 1.00 95.06 79 THR A O 1
ATOM 614 N N . SER A 1 80 ? -8.302 -0.194 -17.434 1.00 97.12 80 SER A N 1
ATOM 615 C CA . SER A 1 80 ? -9.570 0.183 -16.806 1.00 97.12 80 SER A CA 1
ATOM 616 C C . SER A 1 80 ? -9.460 0.320 -15.283 1.00 97.12 80 SER A C 1
ATOM 618 O O . SER A 1 80 ? -10.169 1.140 -14.703 1.00 97.12 80 SER A O 1
ATOM 620 N N . VAL A 1 81 ? -8.538 -0.408 -14.637 1.00 97.25 81 VAL A N 1
ATOM 621 C CA . VAL A 1 81 ? -8.249 -0.266 -13.200 1.00 97.25 81 VAL A CA 1
ATOM 622 C C . VAL A 1 81 ? -7.674 1.116 -12.908 1.00 97.25 81 VAL A C 1
ATOM 624 O O . VAL A 1 81 ? -8.121 1.787 -11.984 1.00 97.25 81 VAL A O 1
ATOM 627 N N . LEU A 1 82 ? -6.735 1.572 -13.739 1.00 97.00 82 LEU A N 1
ATOM 628 C CA . LEU A 1 82 ? -6.024 2.842 -13.558 1.00 97.00 82 LEU A CA 1
ATOM 629 C C . LEU A 1 82 ? -6.923 4.070 -13.770 1.00 97.00 82 LEU A C 1
ATOM 631 O O . LEU A 1 82 ? -6.581 5.163 -13.337 1.00 97.00 82 LEU A O 1
ATOM 635 N N . ARG A 1 83 ? -8.081 3.884 -14.415 1.00 97.12 83 ARG A N 1
ATOM 636 C CA . ARG A 1 83 ? -9.101 4.922 -14.638 1.00 97.12 83 ARG A CA 1
ATOM 637 C C . ARG A 1 83 ? -10.169 4.970 -13.547 1.00 97.12 83 ARG A C 1
ATOM 639 O O . ARG A 1 83 ? -11.109 5.755 -13.645 1.00 97.12 83 ARG A O 1
ATOM 646 N N . LYS A 1 84 ? -10.092 4.103 -12.535 1.00 97.25 84 LYS A N 1
ATOM 647 C CA . LYS A 1 84 ? -11.015 4.172 -11.401 1.00 97.25 84 LYS A CA 1
ATOM 648 C C . LYS A 1 84 ? -10.751 5.451 -10.594 1.00 97.25 84 LYS A C 1
ATOM 650 O O . LYS A 1 84 ? -9.601 5.890 -10.536 1.00 97.25 84 LYS A O 1
ATOM 655 N N . PRO A 1 85 ? -11.772 6.024 -9.929 1.00 95.31 85 PRO A N 1
ATOM 656 C CA . PRO A 1 85 ? -11.708 7.395 -9.419 1.00 95.31 85 PRO A CA 1
ATOM 657 C C . PRO A 1 85 ? -10.506 7.700 -8.521 1.00 95.31 85 PRO A C 1
ATOM 659 O O . PRO A 1 85 ? -9.868 8.738 -8.674 1.00 95.31 85 PRO A O 1
ATOM 662 N N . THR A 1 86 ? -10.173 6.806 -7.592 1.00 97.56 86 THR A N 1
ATOM 663 C CA . THR A 1 86 ? -9.048 7.002 -6.668 1.00 97.56 86 THR A CA 1
ATOM 664 C C . THR A 1 86 ? -7.697 6.656 -7.284 1.00 97.56 86 THR A C 1
ATOM 666 O O . THR A 1 86 ? -6.706 7.283 -6.925 1.00 97.56 86 THR A O 1
ATOM 669 N N . TYR A 1 87 ? -7.642 5.725 -8.244 1.00 98.31 87 TYR A N 1
ATOM 670 C CA . TYR A 1 87 ? -6.419 5.413 -8.989 1.00 98.31 87 TYR A CA 1
ATOM 671 C C . TYR A 1 87 ? -5.993 6.579 -9.869 1.00 98.31 87 TYR A C 1
ATOM 673 O O . TYR A 1 87 ? -4.842 6.988 -9.800 1.00 98.31 87 TYR A O 1
ATOM 681 N N . GLU A 1 88 ? -6.912 7.147 -10.648 1.00 97.75 88 GLU A N 1
ATOM 682 C CA . GLU A 1 88 ? -6.610 8.274 -11.535 1.00 97.75 88 GLU A CA 1
ATOM 683 C C . GLU A 1 88 ? -6.0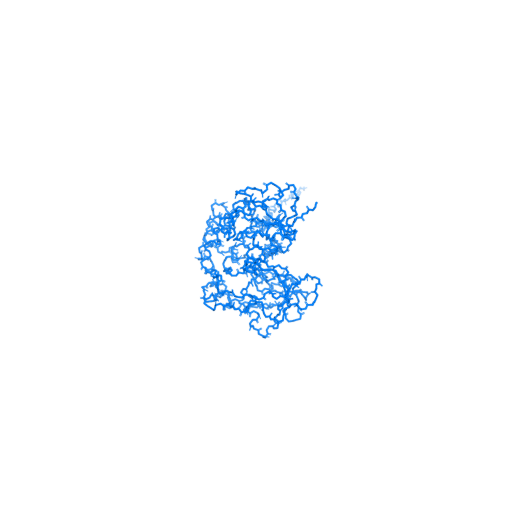65 9.468 -10.740 1.00 97.75 88 GLU A C 1
ATOM 685 O O . GLU A 1 88 ? -5.039 10.048 -11.090 1.00 97.75 88 GLU A O 1
ATOM 690 N N . LYS A 1 89 ? -6.701 9.774 -9.605 1.00 98.12 89 LYS A N 1
ATOM 691 C CA . LYS A 1 89 ? -6.269 10.850 -8.707 1.00 98.12 89 LYS A CA 1
ATOM 692 C C . LYS A 1 89 ? -4.952 10.537 -8.000 1.00 98.12 89 LYS A C 1
ATOM 694 O O . LYS A 1 89 ? -4.164 11.445 -7.796 1.00 98.12 89 LYS A O 1
ATOM 699 N N . PHE A 1 90 ? -4.697 9.275 -7.651 1.00 98.12 90 PHE A N 1
ATOM 700 C CA . PHE A 1 90 ? -3.400 8.849 -7.123 1.00 98.12 90 PHE A CA 1
ATOM 701 C C . PHE A 1 90 ? -2.289 9.012 -8.166 1.00 98.12 90 PHE A C 1
ATOM 703 O O . PHE A 1 90 ? -1.213 9.498 -7.839 1.00 98.12 90 PHE A O 1
ATOM 710 N N . ILE A 1 91 ? -2.549 8.628 -9.421 1.00 97.56 91 ILE A N 1
ATOM 711 C CA . ILE A 1 91 ? -1.596 8.743 -10.534 1.00 97.56 91 ILE A CA 1
ATOM 712 C C . ILE A 1 91 ? -1.237 10.211 -10.781 1.00 97.56 91 ILE A C 1
ATOM 714 O O . ILE A 1 91 ? -0.062 10.514 -10.964 1.00 97.56 91 ILE A O 1
ATOM 718 N N . ALA A 1 92 ? -2.216 11.115 -10.703 1.00 96.38 92 ALA A N 1
ATOM 719 C CA . ALA A 1 92 ? -2.002 12.558 -10.815 1.00 96.38 92 ALA A CA 1
ATOM 720 C C . ALA A 1 92 ? -1.144 13.163 -9.686 1.00 96.38 92 ALA A C 1
ATOM 722 O O . ALA A 1 92 ? -0.795 14.325 -9.765 1.00 96.38 92 ALA A O 1
ATOM 723 N N . LEU A 1 93 ? -0.824 12.411 -8.626 1.00 95.44 93 LEU A N 1
ATOM 724 C CA . LEU A 1 93 ? 0.120 12.854 -7.595 1.00 95.44 93 LEU A CA 1
ATOM 725 C C . LEU A 1 93 ? 1.558 12.415 -7.888 1.00 95.44 93 LEU A C 1
ATOM 727 O O . LEU A 1 93 ? 2.474 12.786 -7.162 1.00 95.44 93 LEU A O 1
ATOM 731 N N . THR A 1 94 ? 1.781 11.544 -8.871 1.00 92.38 94 THR A N 1
ATOM 732 C CA . THR A 1 94 ? 3.054 10.814 -8.998 1.00 92.38 94 THR A CA 1
ATOM 733 C C . THR A 1 94 ? 4.205 11.631 -9.587 1.00 92.38 94 THR A C 1
ATOM 735 O O . THR A 1 94 ? 5.363 11.214 -9.457 1.00 92.38 94 THR A O 1
ATOM 738 N N . ASP A 1 95 ? 3.898 12.765 -10.214 1.00 88.50 95 ASP A N 1
ATOM 739 C CA . ASP A 1 95 ? 4.820 13.755 -10.776 1.00 88.50 95 ASP A CA 1
ATOM 740 C C . ASP A 1 95 ? 5.040 14.976 -9.865 1.00 88.50 95 ASP A C 1
ATOM 742 O O . ASP A 1 95 ? 5.931 15.777 -10.138 1.00 88.50 95 ASP A O 1
ATOM 746 N N . ASN A 1 96 ? 4.327 15.057 -8.737 1.00 85.38 96 ASN A N 1
ATOM 747 C CA . ASN A 1 96 ? 4.400 16.176 -7.785 1.00 85.38 96 ASN A CA 1
ATOM 748 C C . ASN A 1 96 ? 5.626 16.146 -6.861 1.00 85.38 96 ASN A C 1
ATOM 750 O O . ASN A 1 96 ? 5.817 17.060 -6.063 1.00 85.38 96 ASN A O 1
ATOM 754 N N . TYR A 1 97 ? 6.419 15.073 -6.901 1.00 82.19 97 TYR A N 1
ATOM 755 C CA . TYR A 1 97 ? 7.461 14.807 -5.909 1.00 82.19 97 TYR A CA 1
ATOM 756 C C . TYR A 1 97 ? 8.839 14.641 -6.554 1.00 82.19 97 TYR A C 1
ATOM 758 O O . TYR A 1 97 ? 9.005 13.893 -7.525 1.00 82.19 97 TYR A O 1
ATOM 766 N N . ASP A 1 98 ? 9.850 15.273 -5.960 1.00 77.38 98 ASP A N 1
ATOM 767 C CA . ASP A 1 98 ? 11.257 15.022 -6.243 1.00 77.38 98 ASP A CA 1
ATOM 768 C C . ASP A 1 98 ? 11.692 13.744 -5.519 1.00 77.38 98 ASP A C 1
ATOM 770 O O . ASP A 1 98 ? 11.575 13.580 -4.304 1.00 77.38 98 ASP A O 1
ATOM 774 N N . LYS A 1 99 ? 12.252 12.806 -6.281 1.00 79.94 99 LYS A N 1
ATOM 775 C CA . LYS A 1 99 ? 12.765 11.560 -5.710 1.00 79.94 99 LYS A CA 1
ATOM 776 C C . LYS A 1 99 ? 13.961 11.783 -4.779 1.00 79.94 99 LYS A C 1
ATOM 778 O O . LYS A 1 99 ? 14.243 10.912 -3.955 1.00 79.94 99 LYS A O 1
ATOM 783 N N . TYR A 1 100 ? 14.699 12.889 -4.910 1.00 76.75 100 TYR A N 1
ATOM 784 C CA . TYR A 1 100 ? 15.857 13.203 -4.077 1.00 76.75 100 TYR A CA 1
ATOM 785 C C . TYR A 1 100 ? 15.494 14.104 -2.904 1.00 76.75 100 TYR A C 1
ATOM 787 O O . TYR A 1 100 ? 14.920 15.179 -3.019 1.00 76.75 100 TYR A O 1
ATOM 795 N N . THR A 1 101 ? 15.939 13.672 -1.736 1.00 65.88 101 THR A N 1
ATOM 796 C CA . THR A 1 101 ? 15.588 14.297 -0.464 1.00 65.88 101 THR A CA 1
ATOM 797 C C . THR A 1 101 ? 16.498 15.492 -0.178 1.00 65.88 101 THR A C 1
ATOM 799 O O . THR A 1 101 ? 17.672 15.474 -0.552 1.00 65.88 101 THR A O 1
ATOM 802 N N . GLY A 1 102 ? 16.002 16.514 0.522 1.00 61.09 102 GLY A N 1
ATOM 803 C CA . GLY A 1 102 ? 16.758 17.725 0.869 1.00 61.09 102 GLY A CA 1
ATOM 804 C C . GLY A 1 102 ? 16.684 18.870 -0.152 1.00 61.09 102 GLY A C 1
ATOM 805 O O . GLY A 1 102 ? 17.223 19.957 0.123 1.00 61.09 102 GLY A O 1
ATOM 806 N N . ASN A 1 103 ? 16.000 18.654 -1.278 1.00 64.81 103 ASN A N 1
ATOM 807 C CA . ASN A 1 103 ? 15.593 19.704 -2.207 1.00 64.81 103 ASN A CA 1
ATOM 808 C C . ASN A 1 103 ? 14.339 20.400 -1.663 1.00 64.81 103 ASN A C 1
ATOM 810 O O . ASN A 1 103 ? 13.466 19.765 -1.080 1.00 64.81 103 ASN A O 1
ATOM 814 N N . ALA A 1 104 ? 14.289 21.728 -1.775 1.00 63.34 104 ALA A N 1
ATOM 815 C CA . ALA A 1 104 ? 13.075 22.457 -1.437 1.00 63.34 104 ALA A CA 1
ATOM 816 C C . ALA A 1 104 ? 12.101 22.303 -2.605 1.00 63.34 104 ALA A C 1
ATOM 818 O O . ALA A 1 104 ? 12.421 22.703 -3.721 1.00 63.34 104 ALA A O 1
ATOM 819 N N . GLU A 1 105 ? 10.942 21.722 -2.336 1.00 65.38 105 GLU A N 1
ATOM 820 C CA . GLU A 1 105 ? 9.845 21.665 -3.291 1.00 65.38 105 GLU A CA 1
ATOM 821 C C . GLU A 1 105 ? 8.919 22.850 -3.015 1.00 65.38 105 GLU A C 1
ATOM 823 O O . GLU A 1 105 ? 8.400 22.984 -1.905 1.00 65.38 105 GLU A O 1
ATOM 828 N N . ASP A 1 106 ? 8.688 23.722 -3.990 1.00 69.56 106 ASP A N 1
ATOM 829 C CA . ASP A 1 106 ? 7.645 24.741 -3.874 1.00 69.56 106 ASP A CA 1
ATOM 830 C C . ASP A 1 106 ? 6.333 24.144 -4.379 1.00 69.56 106 ASP A C 1
ATOM 832 O O . ASP A 1 106 ? 6.181 23.913 -5.573 1.00 69.56 106 ASP A O 1
ATOM 836 N N . GLU A 1 107 ? 5.393 23.886 -3.462 1.00 78.38 107 GLU A N 1
ATOM 837 C CA . GLU A 1 107 ? 4.122 23.251 -3.820 1.00 78.38 107 GLU A CA 1
ATOM 838 C C . GLU A 1 107 ? 3.247 24.206 -4.644 1.00 78.38 107 GLU A C 1
ATOM 840 O O . GLU A 1 107 ? 2.778 25.249 -4.147 1.00 78.38 107 GLU A O 1
ATOM 845 N N . THR A 1 108 ? 3.017 23.851 -5.905 1.00 87.19 108 THR A N 1
ATOM 846 C CA . THR A 1 108 ? 2.214 24.638 -6.836 1.00 87.19 108 THR A CA 1
ATOM 847 C C . THR A 1 108 ? 0.728 24.571 -6.475 1.00 87.19 108 THR A C 1
ATOM 849 O O . THR A 1 108 ? 0.253 23.706 -5.739 1.00 87.19 108 THR A O 1
ATOM 852 N N . ASN A 1 109 ? -0.063 25.506 -7.005 1.00 89.56 109 ASN A N 1
ATOM 853 C CA . ASN A 1 109 ? -1.515 25.449 -6.816 1.00 89.56 109 ASN A CA 1
ATOM 854 C C . ASN A 1 109 ? -2.148 24.232 -7.514 1.00 89.56 109 ASN A C 1
ATOM 856 O O . ASN A 1 109 ? -3.204 23.786 -7.076 1.00 89.56 109 ASN A O 1
ATOM 860 N N . ALA A 1 110 ? -1.528 23.710 -8.578 1.00 91.62 110 ALA A N 1
ATOM 861 C CA . ALA A 1 110 ? -1.991 22.492 -9.240 1.00 91.62 110 ALA A CA 1
ATOM 862 C C . ALA A 1 110 ? -1.814 21.278 -8.317 1.00 91.62 110 ALA A C 1
ATOM 864 O O . ALA A 1 110 ? -2.796 20.599 -8.027 1.00 91.62 110 ALA A O 1
ATOM 865 N N . GLU A 1 111 ? -0.628 21.131 -7.726 1.00 91.19 111 GLU A N 1
ATOM 866 C CA . GLU A 1 111 ? -0.304 20.046 -6.788 1.00 91.19 111 GLU A CA 1
ATOM 867 C C . GLU A 1 111 ? -1.236 20.055 -5.565 1.00 91.19 111 GLU A C 1
ATOM 869 O O . GLU A 1 111 ? -1.782 19.027 -5.162 1.00 91.19 111 GLU A O 1
ATOM 874 N N . LYS A 1 112 ? -1.536 21.243 -5.017 1.00 90.00 112 LYS A N 1
ATOM 875 C CA . LYS A 1 112 ? -2.531 21.405 -3.935 1.00 90.00 112 LYS A CA 1
ATOM 876 C C . LYS A 1 112 ? -3.925 20.932 -4.328 1.00 90.00 112 LYS A C 1
ATOM 878 O O . LYS A 1 112 ? -4.644 20.351 -3.505 1.00 90.00 112 LYS A O 1
ATOM 883 N N . ASN A 1 113 ? -4.331 21.213 -5.564 1.00 94.31 113 ASN A N 1
ATOM 884 C CA . ASN A 1 113 ? -5.633 20.806 -6.078 1.00 94.31 113 ASN A CA 1
ATOM 885 C C . ASN A 1 113 ? -5.687 19.294 -6.307 1.00 94.31 113 ASN A C 1
ATOM 887 O O . ASN A 1 113 ? -6.712 18.682 -6.011 1.00 94.31 113 ASN A O 1
ATOM 891 N N . GLU A 1 114 ? -4.601 18.678 -6.769 1.00 96.56 114 GLU A N 1
ATOM 892 C CA . GLU A 1 114 ? -4.501 17.224 -6.926 1.00 96.56 114 GLU A CA 1
ATOM 893 C C . GLU A 1 114 ? -4.553 16.517 -5.572 1.00 96.56 114 GLU A C 1
ATOM 895 O O . GLU A 1 114 ? -5.349 15.591 -5.409 1.00 96.56 114 GLU A O 1
ATOM 900 N N . ILE A 1 115 ? -3.814 17.008 -4.568 1.00 94.88 115 ILE A N 1
ATOM 901 C CA . ILE A 1 115 ? -3.866 16.482 -3.192 1.00 94.88 115 ILE A CA 1
ATOM 902 C C . ILE A 1 115 ? -5.289 16.572 -2.641 1.00 94.88 115 ILE A C 1
ATOM 904 O O . ILE A 1 115 ? -5.812 15.602 -2.093 1.00 94.88 115 ILE A O 1
ATOM 908 N N . THR A 1 116 ? -5.936 17.728 -2.810 1.00 95.81 116 THR A N 1
ATOM 909 C CA . THR A 1 116 ? -7.320 17.947 -2.366 1.00 95.81 116 THR A CA 1
ATOM 910 C C . THR A 1 116 ? -8.277 16.983 -3.063 1.00 95.81 116 THR A C 1
ATOM 912 O O . THR A 1 116 ? -9.046 16.297 -2.396 1.00 95.81 116 THR A O 1
ATOM 915 N N . SER A 1 117 ? -8.175 16.876 -4.388 1.00 97.88 117 SER A N 1
ATOM 916 C CA . SER A 1 117 ? -8.991 15.998 -5.228 1.00 97.88 117 SER A CA 1
ATOM 917 C C . SER A 1 117 ? -8.847 14.529 -4.827 1.00 97.88 117 SER A C 1
ATOM 919 O O . SER A 1 117 ? -9.854 13.833 -4.683 1.00 97.88 117 SER A O 1
ATOM 921 N N . PHE A 1 118 ? -7.614 14.058 -4.615 1.00 98.38 118 PHE A N 1
ATOM 922 C CA . PHE A 1 118 ? -7.339 12.700 -4.153 1.00 98.38 118 PHE A CA 1
ATOM 923 C C . PHE A 1 118 ? -7.899 12.458 -2.751 1.00 98.38 118 PHE A C 1
ATOM 925 O O . PHE A 1 118 ? -8.622 11.484 -2.549 1.00 98.38 118 PHE A O 1
ATOM 932 N N . LEU A 1 119 ? -7.620 13.354 -1.800 1.00 97.44 119 LEU A N 1
ATOM 933 C CA . LEU A 1 119 ? -8.079 13.211 -0.422 1.00 97.44 119 LEU A CA 1
ATOM 934 C C . LEU A 1 119 ? -9.609 13.185 -0.323 1.00 97.44 119 LEU A C 1
ATOM 936 O O . LEU A 1 119 ? -10.148 12.369 0.421 1.00 97.44 119 LEU A O 1
ATOM 940 N N . ASP A 1 120 ? -10.307 14.035 -1.075 1.00 98.00 120 ASP A N 1
ATOM 941 C CA . ASP A 1 120 ? -11.771 14.051 -1.080 1.00 98.00 120 ASP A CA 1
ATOM 942 C C . ASP A 1 120 ? -12.323 12.717 -1.610 1.00 98.00 120 ASP A C 1
ATOM 944 O O . ASP A 1 120 ? -13.139 12.085 -0.942 1.00 98.00 120 ASP A O 1
ATOM 948 N N . ALA A 1 121 ? -11.790 12.201 -2.724 1.00 98.31 121 ALA A N 1
ATOM 949 C CA . ALA A 1 121 ? -12.207 10.903 -3.265 1.00 98.31 121 ALA A CA 1
ATOM 950 C C . ALA A 1 121 ? -11.921 9.727 -2.316 1.00 98.31 121 ALA A C 1
ATOM 952 O O . ALA A 1 121 ? -12.714 8.788 -2.220 1.00 98.31 121 ALA A O 1
ATOM 953 N N . VAL A 1 122 ? -10.793 9.777 -1.603 1.00 98.44 122 VAL A N 1
ATOM 954 C CA . VAL A 1 122 ? -10.429 8.796 -0.578 1.00 98.44 122 VAL A CA 1
ATOM 955 C C . VAL A 1 122 ? -11.436 8.833 0.572 1.00 98.44 122 VAL A C 1
ATOM 957 O O . VAL A 1 122 ? -11.995 7.792 0.917 1.00 98.44 122 VAL A O 1
ATOM 960 N N . LEU A 1 123 ? -11.719 10.010 1.136 1.00 97.75 123 LEU A N 1
ATOM 961 C CA . LEU A 1 123 ? -12.621 10.166 2.285 1.00 97.75 123 LEU A CA 1
ATOM 962 C C . LEU A 1 123 ? -14.095 9.901 1.943 1.00 97.75 123 LEU A C 1
ATOM 964 O O . LEU A 1 123 ? -14.858 9.464 2.804 1.00 97.75 123 LEU A O 1
ATOM 968 N N . GLU A 1 124 ? -14.489 10.109 0.688 1.00 97.25 124 GLU A N 1
ATOM 969 C CA . GLU A 1 124 ? -15.810 9.754 0.162 1.00 97.25 124 GLU A CA 1
ATOM 970 C C . GLU A 1 124 ? -15.963 8.255 -0.137 1.00 97.25 124 GLU A C 1
ATOM 972 O O . GLU A 1 124 ? -17.070 7.787 -0.421 1.00 97.25 124 GLU A O 1
ATOM 977 N N . SER A 1 125 ? -14.890 7.465 -0.067 1.00 98.06 125 SER A N 1
ATOM 978 C CA . SER A 1 125 ? -14.977 6.020 -0.273 1.00 98.06 125 SER A CA 1
ATOM 979 C C . SER A 1 125 ? -15.701 5.319 0.882 1.00 98.06 125 SER A C 1
ATOM 981 O O . SER A 1 125 ? -15.704 5.759 2.035 1.00 98.06 125 SER A O 1
ATOM 983 N N . THR A 1 126 ? -16.305 4.167 0.588 1.00 97.56 126 THR A N 1
ATOM 984 C CA . THR A 1 126 ? -16.981 3.350 1.606 1.00 97.56 126 THR A CA 1
ATOM 985 C C . THR A 1 126 ? -16.028 2.903 2.717 1.00 97.56 126 THR A C 1
ATOM 987 O O . THR A 1 126 ? -16.403 2.925 3.887 1.00 97.56 126 THR A O 1
ATOM 990 N N . ILE A 1 127 ? -14.786 2.563 2.364 1.00 97.38 127 ILE A N 1
ATOM 991 C CA . ILE A 1 127 ? -13.737 2.148 3.305 1.00 97.38 127 ILE A CA 1
ATOM 992 C C . ILE A 1 127 ? -13.459 3.251 4.328 1.00 97.38 127 ILE A C 1
ATOM 994 O O . ILE A 1 127 ? -13.399 2.986 5.528 1.00 97.38 127 ILE A O 1
ATOM 998 N N . TRP A 1 128 ? -13.314 4.495 3.874 1.00 98.31 128 TRP A N 1
ATOM 999 C CA . TRP A 1 128 ? -12.972 5.599 4.766 1.00 98.31 128 TRP A CA 1
ATOM 1000 C C . TRP A 1 128 ? -14.140 6.067 5.618 1.00 98.31 128 TRP A C 1
ATOM 1002 O O . TRP A 1 128 ? -13.919 6.420 6.775 1.00 98.31 128 TRP A O 1
ATOM 1012 N N . ARG A 1 129 ? -15.379 5.980 5.114 1.00 98.19 129 ARG A N 1
ATOM 1013 C CA . ARG A 1 129 ? -16.568 6.151 5.963 1.00 98.19 129 ARG A CA 1
ATOM 1014 C C . ARG A 1 129 ? -16.587 5.136 7.103 1.00 98.19 129 ARG A C 1
ATOM 1016 O O . ARG A 1 129 ? -16.779 5.528 8.246 1.00 98.19 129 ARG A O 1
ATOM 1023 N N . LYS A 1 130 ? -16.284 3.866 6.820 1.00 98.38 130 LYS A N 1
ATOM 1024 C CA . LYS A 1 130 ? -16.202 2.822 7.852 1.00 98.38 130 LYS A CA 1
ATOM 1025 C C . LYS A 1 130 ? -15.076 3.036 8.852 1.00 98.38 130 LYS A C 1
ATOM 1027 O O . LYS A 1 130 ? -15.273 2.823 10.044 1.00 98.38 130 LYS A O 1
ATOM 1032 N N . LEU A 1 131 ? -13.901 3.455 8.384 1.00 98.25 131 LEU A N 1
ATOM 1033 C CA . LEU A 1 131 ? -12.798 3.795 9.279 1.00 98.25 131 LEU A CA 1
ATOM 1034 C C . LEU A 1 131 ? -13.164 4.988 10.176 1.00 98.25 131 LEU A C 1
ATOM 1036 O O . LEU A 1 131 ? -12.885 4.953 11.372 1.00 98.25 131 LEU A O 1
ATOM 1040 N N . TYR A 1 132 ? -13.814 6.015 9.619 1.00 98.38 132 TYR A N 1
ATOM 1041 C CA . TYR A 1 132 ? -14.330 7.146 10.388 1.00 98.38 132 TYR A CA 1
ATOM 1042 C C . TYR A 1 132 ? -15.349 6.696 11.440 1.00 98.38 132 TYR A C 1
ATOM 1044 O O . TYR A 1 132 ? -15.168 7.025 12.606 1.00 98.38 132 TYR A O 1
ATOM 1052 N N . GLU A 1 133 ? -16.366 5.919 11.054 1.00 98.25 133 GLU A N 1
ATOM 1053 C CA . GLU A 1 133 ? -17.394 5.375 11.957 1.00 98.25 133 GLU A CA 1
ATOM 1054 C C . GLU A 1 133 ? -16.756 4.589 13.106 1.00 98.25 133 GLU A C 1
ATOM 1056 O O . GLU A 1 133 ? -17.015 4.871 14.270 1.00 98.25 133 GLU A O 1
ATOM 1061 N N . PHE A 1 134 ? -15.826 3.682 12.795 1.00 98.00 134 PHE A N 1
ATOM 1062 C CA . PHE A 1 134 ? -15.123 2.899 13.808 1.00 98.00 134 PHE A CA 1
ATOM 1063 C C . PHE A 1 134 ? -14.348 3.772 14.805 1.00 98.00 134 PHE A C 1
ATOM 1065 O O . PHE A 1 134 ? -14.400 3.547 16.015 1.00 98.00 134 PHE A O 1
ATOM 1072 N N . LEU A 1 135 ? -13.619 4.778 14.312 1.00 97.12 135 LEU A N 1
ATOM 1073 C CA . LEU A 1 135 ? -12.883 5.710 15.166 1.00 97.12 135 LEU A CA 1
ATOM 1074 C C . LEU A 1 135 ? -13.834 6.595 15.986 1.00 97.12 135 LEU A C 1
ATOM 1076 O O . LEU A 1 135 ? -13.559 6.856 17.158 1.00 97.12 135 LEU A O 1
ATOM 1080 N N . HIS A 1 136 ? -14.944 7.031 15.390 1.00 96.88 136 HIS A N 1
ATOM 1081 C CA . HIS A 1 136 ? -15.970 7.849 16.031 1.00 96.88 136 HIS A CA 1
ATOM 1082 C C . HIS A 1 136 ? -16.653 7.091 17.174 1.00 96.88 136 HIS A C 1
ATOM 1084 O O . HIS A 1 136 ? -16.703 7.595 18.295 1.00 96.88 136 HIS A O 1
ATOM 1090 N N . ASP A 1 137 ? -17.073 5.848 16.935 1.00 97.06 137 ASP A N 1
ATOM 1091 C CA . ASP A 1 137 ? -17.717 4.980 17.930 1.00 97.06 137 ASP A CA 1
ATOM 1092 C C . ASP A 1 137 ? -16.785 4.665 19.107 1.00 97.06 137 ASP A C 1
ATOM 1094 O O . ASP A 1 137 ? -17.211 4.501 20.254 1.00 97.06 137 ASP A O 1
ATOM 1098 N N . LYS A 1 138 ? -15.474 4.634 18.846 1.00 95.88 138 LYS A N 1
ATOM 1099 C CA . LYS A 1 138 ? -14.430 4.510 19.870 1.00 95.88 138 LYS A CA 1
ATOM 1100 C C . LYS A 1 138 ? -14.085 5.830 20.563 1.00 95.88 138 LYS A C 1
ATOM 1102 O O . LYS A 1 138 ? -13.178 5.851 21.394 1.00 95.88 138 LYS A O 1
ATOM 1107 N N . ASN A 1 139 ? -14.799 6.914 20.260 1.00 95.25 139 ASN A N 1
ATOM 1108 C CA . ASN A 1 139 ? -14.554 8.268 20.759 1.00 95.25 139 ASN A CA 1
ATOM 1109 C C . ASN A 1 139 ? -13.121 8.757 20.487 1.00 95.25 139 ASN A C 1
ATOM 1111 O O . ASN A 1 139 ? -12.547 9.512 21.276 1.00 95.25 139 ASN A O 1
ATOM 1115 N N . HIS A 1 140 ? -12.515 8.319 19.380 1.00 93.75 140 HIS A N 1
ATOM 1116 C CA . HIS A 1 140 ? -11.191 8.787 19.004 1.00 93.75 140 HIS A CA 1
ATOM 1117 C C . HIS A 1 140 ? -11.277 10.279 18.637 1.00 93.75 140 HIS A C 1
ATOM 1119 O O . HIS A 1 140 ? -12.062 10.649 17.762 1.00 93.75 140 HIS A O 1
ATOM 1125 N N . PRO A 1 141 ? -10.456 11.162 19.231 1.00 89.81 141 PRO A N 1
ATOM 1126 C CA . PRO A 1 141 ? -10.620 12.616 19.103 1.00 89.81 141 PRO A CA 1
ATOM 1127 C C . PRO A 1 141 ? -10.426 13.138 17.676 1.00 89.81 141 PRO A C 1
ATOM 1129 O O . PRO A 1 141 ? -10.891 14.221 17.344 1.00 89.81 141 PRO A O 1
ATOM 1132 N N . TYR A 1 142 ? -9.749 12.378 16.814 1.00 90.19 142 TYR A N 1
ATOM 1133 C CA . TYR A 1 142 ? -9.597 12.744 15.401 1.00 90.19 142 TYR A CA 1
ATOM 1134 C C . TYR A 1 142 ? -10.858 12.483 14.581 1.00 90.19 142 TYR A C 1
ATOM 1136 O O . TYR A 1 142 ? -10.977 13.017 13.488 1.00 90.19 142 TYR A O 1
ATOM 1144 N N . ALA A 1 143 ? -11.791 11.686 15.095 1.00 95.31 143 ALA A N 1
ATOM 1145 C CA . ALA A 1 143 ? -13.060 11.372 14.457 1.00 95.31 143 ALA A CA 1
ATOM 1146 C C . ALA A 1 143 ? -14.240 11.994 15.223 1.00 95.31 143 ALA A C 1
ATOM 1148 O O . ALA A 1 143 ? -15.333 11.445 15.209 1.00 95.31 143 ALA A O 1
ATOM 1149 N N . SER A 1 144 ? -14.047 13.136 15.898 1.00 94.06 144 SER A N 1
ATOM 1150 C CA . SER A 1 144 ? -15.144 13.860 16.568 1.00 94.06 144 SER A CA 1
ATOM 1151 C C . SER A 1 144 ? -16.227 14.317 15.590 1.00 94.06 144 SER A C 1
ATOM 1153 O O . SER A 1 144 ? -17.411 14.315 15.913 1.00 94.06 144 SER A O 1
ATOM 1155 N N . ASP A 1 145 ? -15.797 14.713 14.397 1.00 95.19 145 ASP A N 1
ATOM 1156 C CA . ASP A 1 145 ? -16.617 15.162 13.284 1.00 95.19 145 ASP A CA 1
ATOM 1157 C C . ASP A 1 145 ? -15.823 15.011 11.977 1.00 95.19 145 ASP A C 1
ATOM 1159 O O . ASP A 1 145 ? -14.592 14.881 11.975 1.00 95.19 145 ASP A O 1
ATOM 1163 N N . THR A 1 146 ? -16.522 15.045 10.844 1.00 94.81 146 THR A N 1
ATOM 1164 C CA . THR A 1 146 ? -15.925 14.815 9.522 1.00 94.81 146 THR A CA 1
ATOM 1165 C C . THR A 1 146 ? -14.909 15.888 9.120 1.00 94.81 146 THR A C 1
ATOM 1167 O O . THR A 1 146 ? -13.938 15.580 8.425 1.00 94.81 146 THR A O 1
ATOM 1170 N N . ALA A 1 147 ? -15.070 17.136 9.575 1.00 89.69 147 ALA A N 1
ATOM 1171 C CA . ALA A 1 147 ? -14.140 18.217 9.257 1.00 89.69 147 ALA A CA 1
ATOM 1172 C C . ALA A 1 147 ? -12.825 18.071 10.036 1.00 89.69 147 ALA A C 1
ATOM 1174 O O . ALA A 1 147 ? -11.744 18.258 9.468 1.00 89.69 147 ALA A O 1
ATOM 1175 N N . THR A 1 148 ? -12.904 17.702 11.315 1.00 87.69 148 THR A N 1
ATOM 1176 C CA . THR A 1 148 ? -11.741 17.361 12.144 1.00 87.69 148 THR A CA 1
ATOM 1177 C C . THR A 1 148 ? -11.007 16.150 11.581 1.00 87.69 148 THR A C 1
ATOM 1179 O O . THR A 1 148 ? -9.786 16.206 11.419 1.00 87.69 148 THR A O 1
ATOM 1182 N N . PHE A 1 149 ? -11.738 15.108 11.181 1.00 92.25 149 PHE A N 1
ATOM 1183 C CA . PHE A 1 149 ? -11.149 13.917 10.573 1.00 92.25 149 PHE A CA 1
ATOM 1184 C C . PHE A 1 149 ? -10.396 14.246 9.287 1.00 92.25 149 PHE A C 1
ATOM 1186 O O . PHE A 1 149 ? -9.210 13.938 9.176 1.00 92.25 149 PHE A O 1
ATOM 1193 N N . ARG A 1 150 ? -11.021 14.981 8.358 1.00 93.19 150 A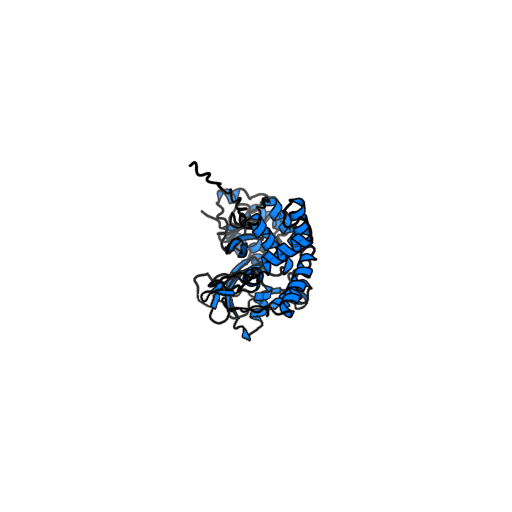RG A N 1
ATOM 1194 C CA . ARG A 1 150 ? -10.363 15.413 7.117 1.00 93.19 150 ARG A CA 1
ATOM 1195 C C . ARG A 1 150 ? -9.066 16.179 7.383 1.00 93.19 150 ARG A C 1
ATOM 1197 O O . ARG A 1 150 ? -8.060 15.912 6.728 1.00 93.19 150 ARG A O 1
ATOM 1204 N N . LYS A 1 151 ? -9.072 17.122 8.333 1.00 83.12 151 LYS A N 1
ATOM 1205 C CA . LYS A 1 151 ? -7.872 17.896 8.702 1.00 83.12 151 LYS A CA 1
ATOM 1206 C C . LYS A 1 151 ? -6.760 16.995 9.232 1.00 83.12 151 LYS A C 1
ATOM 1208 O O . LYS A 1 151 ? -5.615 17.162 8.825 1.00 83.12 151 LYS A O 1
ATOM 1213 N N . TRP A 1 152 ? -7.095 16.027 10.082 1.00 86.94 152 TRP A N 1
ATOM 1214 C CA . TRP A 1 152 ? -6.121 15.083 10.625 1.00 86.94 152 TRP A CA 1
ATOM 1215 C C . TRP A 1 152 ? -5.534 14.155 9.569 1.00 86.94 152 TRP A C 1
ATOM 1217 O O . TRP A 1 152 ? -4.326 13.943 9.567 1.00 86.94 152 TRP A O 1
ATOM 1227 N N . ILE A 1 153 ? -6.347 13.641 8.647 1.00 90.25 153 ILE A N 1
ATOM 1228 C CA . ILE A 1 153 ? -5.851 12.791 7.558 1.00 90.25 153 ILE A CA 1
ATOM 1229 C C . ILE A 1 153 ? -4.969 13.597 6.600 1.00 90.25 153 ILE A C 1
ATOM 1231 O O . ILE A 1 153 ? -3.890 13.130 6.237 1.00 90.25 153 ILE A O 1
ATOM 1235 N N . ALA A 1 154 ? -5.357 14.834 6.270 1.00 85.62 154 ALA A N 1
ATOM 1236 C CA . ALA A 1 154 ? -4.507 15.744 5.504 1.00 85.62 154 ALA A CA 1
ATOM 1237 C C . ALA A 1 154 ? -3.163 15.994 6.209 1.00 85.62 154 ALA A C 1
ATOM 1239 O O . ALA A 1 154 ? -2.107 15.912 5.584 1.00 85.62 154 ALA A O 1
ATOM 1240 N N . GLN A 1 155 ? -3.198 16.247 7.521 1.00 80.94 155 GLN A N 1
ATOM 1241 C CA . GLN A 1 155 ? -2.002 16.471 8.329 1.00 80.94 155 GLN A CA 1
ATOM 1242 C C . GLN A 1 155 ? -1.104 15.236 8.411 1.00 80.94 155 GLN A C 1
ATOM 1244 O O . GLN A 1 155 ? 0.109 15.358 8.291 1.00 80.94 155 GLN A O 1
ATOM 1249 N N . LEU A 1 156 ? -1.684 14.053 8.598 1.00 83.19 156 LEU A N 1
ATOM 1250 C CA . LEU A 1 156 ? -0.931 12.810 8.726 1.00 83.19 156 LEU A CA 1
ATOM 1251 C C . LEU A 1 156 ? -0.182 12.455 7.435 1.00 83.19 156 LEU A C 1
ATOM 1253 O O . LEU A 1 156 ? 0.948 11.971 7.491 1.00 83.19 156 LEU A O 1
ATOM 1257 N N . TRP A 1 157 ? -0.821 12.673 6.286 1.00 88.94 157 TRP A N 1
ATOM 1258 C CA . TRP A 1 157 ? -0.331 12.155 5.013 1.00 88.94 157 TRP A CA 1
ATOM 1259 C C . TRP A 1 157 ? 0.379 13.192 4.149 1.00 88.94 157 TRP A C 1
ATOM 1261 O O . TRP A 1 157 ? 1.404 12.854 3.566 1.00 88.94 157 TRP A O 1
ATOM 1271 N N . PHE A 1 158 ? -0.103 14.435 4.088 1.00 85.31 158 PHE A N 1
ATOM 1272 C CA . PHE A 1 158 ? 0.344 15.413 3.087 1.00 85.31 158 PHE A CA 1
ATOM 1273 C C . PHE A 1 158 ? 1.116 16.600 3.660 1.00 85.31 158 PHE A C 1
ATOM 1275 O O . PHE A 1 158 ? 1.841 17.263 2.924 1.00 85.31 158 PHE A O 1
ATOM 1282 N N . VAL A 1 159 ? 1.019 16.877 4.965 1.00 78.88 159 VAL A N 1
ATOM 1283 C CA . VAL A 1 159 ? 1.816 17.960 5.558 1.00 78.88 159 VAL A CA 1
ATOM 1284 C C . VAL A 1 159 ? 3.297 17.594 5.530 1.00 78.88 159 VAL A C 1
ATOM 1286 O O . VAL A 1 159 ? 3.703 16.510 5.953 1.00 78.88 159 VAL A O 1
ATOM 1289 N N . ARG A 1 160 ? 4.109 18.532 5.029 1.00 70.56 160 ARG A N 1
ATOM 1290 C CA . ARG A 1 160 ? 5.551 18.344 4.907 1.00 70.56 160 ARG A CA 1
ATOM 1291 C C . ARG A 1 160 ? 6.279 18.448 6.248 1.00 70.56 160 ARG A C 1
ATOM 1293 O O . ARG A 1 160 ? 5.925 19.254 7.108 1.00 70.56 160 ARG A O 1
ATOM 1300 N N . TYR A 1 161 ? 7.355 17.684 6.389 1.00 64.31 161 TYR A N 1
ATOM 1301 C CA . TYR A 1 161 ? 8.294 17.704 7.512 1.00 64.31 161 TYR A CA 1
ATOM 1302 C C . TYR A 1 161 ? 9.738 17.552 7.022 1.00 64.31 161 TYR A C 1
ATOM 1304 O O . TYR A 1 161 ? 9.971 17.316 5.841 1.00 64.31 161 TYR A O 1
ATOM 1312 N N . SER A 1 162 ? 10.724 17.723 7.913 1.00 56.41 162 SER A N 1
ATOM 1313 C CA . SER A 1 162 ? 12.137 17.722 7.525 1.00 56.41 162 SER A CA 1
ATOM 1314 C C . SER A 1 162 ? 12.861 16.404 7.782 1.00 56.41 162 SER A C 1
ATOM 1316 O O . SER A 1 162 ? 12.960 15.960 8.931 1.00 56.41 162 SER A O 1
ATOM 1318 N N . ARG A 1 163 ? 13.473 15.832 6.736 1.00 52.28 163 ARG A N 1
ATOM 1319 C CA . ARG A 1 163 ? 14.350 14.647 6.797 1.00 52.28 163 ARG A CA 1
ATOM 1320 C C . ARG A 1 163 ? 15.843 14.969 6.794 1.00 52.28 163 ARG A C 1
ATOM 1322 O O . ARG A 1 163 ? 16.615 14.151 7.306 1.00 52.28 163 ARG A O 1
ATOM 1329 N N . ALA A 1 164 ? 16.252 16.140 6.297 1.00 47.69 164 ALA A N 1
ATOM 1330 C CA . ALA A 1 164 ? 17.642 16.595 6.302 1.00 47.69 164 ALA A CA 1
ATOM 1331 C C . ALA A 1 164 ? 17.779 18.084 6.678 1.00 47.69 164 ALA A C 1
ATOM 1333 O O . ALA A 1 164 ? 17.266 18.977 6.007 1.00 47.69 164 ALA A O 1
ATOM 1334 N N . LYS A 1 165 ? 18.551 18.363 7.739 1.00 50.72 165 LYS A N 1
ATOM 1335 C CA . LYS A 1 165 ? 19.033 19.713 8.108 1.00 50.72 165 LYS A CA 1
ATOM 1336 C C . LYS A 1 165 ? 17.945 20.798 8.279 1.00 50.72 165 LYS A C 1
ATOM 1338 O O . LYS A 1 165 ? 18.234 21.975 8.085 1.00 50.72 165 LYS A O 1
ATOM 1343 N N . GLY A 1 166 ? 16.721 20.435 8.667 1.00 52.31 166 GLY A N 1
ATOM 1344 C CA . GLY A 1 166 ? 15.661 21.397 9.003 1.00 52.31 166 GLY A CA 1
ATOM 1345 C C . GLY A 1 166 ? 14.872 21.968 7.816 1.00 52.31 166 GLY A C 1
ATOM 1346 O O . GLY A 1 166 ? 14.086 22.888 8.019 1.00 52.31 166 GLY A O 1
ATOM 1347 N N . ARG A 1 167 ? 15.045 21.444 6.594 1.00 55.91 167 ARG A N 1
ATOM 1348 C CA . ARG A 1 167 ? 14.204 21.773 5.426 1.00 55.91 167 ARG A CA 1
ATOM 1349 C C . ARG A 1 167 ? 12.980 20.869 5.352 1.00 55.91 167 ARG A C 1
ATOM 1351 O O . ARG A 1 167 ? 13.172 19.663 5.402 1.00 55.91 167 ARG A O 1
ATOM 1358 N N . LEU A 1 168 ? 11.773 21.428 5.245 1.00 56.97 168 LEU A N 1
ATOM 1359 C CA . LEU A 1 168 ? 10.533 20.665 5.037 1.00 56.97 168 LEU A CA 1
ATOM 1360 C C . LEU A 1 168 ? 10.536 20.085 3.617 1.00 56.97 168 LEU A C 1
ATOM 1362 O O . LEU A 1 168 ? 10.210 20.794 2.671 1.00 56.97 168 LEU A O 1
ATOM 1366 N N . ASP A 1 169 ? 10.969 18.840 3.473 1.00 64.00 169 ASP A N 1
ATOM 1367 C CA . ASP A 1 169 ? 11.324 18.233 2.187 1.00 64.00 169 ASP A CA 1
ATOM 1368 C C . ASP A 1 169 ? 10.542 16.953 1.892 1.00 64.00 169 ASP A C 1
ATOM 1370 O O . ASP A 1 169 ? 10.887 16.257 0.948 1.00 64.00 169 ASP A O 1
ATOM 1374 N N . THR A 1 170 ? 9.555 16.588 2.723 1.00 70.25 170 THR A N 1
ATOM 1375 C CA . THR A 1 170 ? 8.830 15.332 2.516 1.00 70.25 170 THR A CA 1
ATOM 1376 C C . THR A 1 170 ? 7.498 15.196 3.239 1.00 70.25 170 THR A C 1
ATOM 1378 O O . THR A 1 170 ? 7.284 15.865 4.246 1.00 70.25 170 THR A O 1
ATOM 1381 N N . SER A 1 171 ? 6.640 14.269 2.809 1.00 82.50 171 SER A N 1
ATOM 1382 C CA . SER A 1 171 ? 5.385 13.908 3.486 1.00 82.50 171 SER A CA 1
ATOM 1383 C C . SER A 1 171 ? 5.287 12.412 3.850 1.00 82.50 171 SER A C 1
ATOM 1385 O O . SER A 1 171 ? 6.161 11.600 3.527 1.00 82.50 171 SER A O 1
ATOM 1387 N N . GLY A 1 172 ? 4.260 12.028 4.620 1.00 84.38 172 GLY A N 1
ATOM 1388 C CA . GLY A 1 172 ? 3.991 10.616 4.929 1.00 84.38 172 GLY A CA 1
ATOM 1389 C C . GLY A 1 172 ? 3.575 9.848 3.675 1.00 84.38 172 GLY A C 1
ATOM 1390 O O . GLY A 1 172 ? 4.003 8.714 3.457 1.00 84.38 172 GLY A O 1
ATOM 1391 N N . PHE A 1 173 ? 2.796 10.512 2.822 1.00 91.25 173 PHE A N 1
ATOM 1392 C CA . PHE A 1 173 ? 2.329 9.999 1.546 1.00 91.25 173 PHE A CA 1
ATOM 1393 C C . PHE A 1 173 ? 3.486 9.767 0.576 1.00 91.25 173 PHE A C 1
ATOM 1395 O O . PHE A 1 173 ? 3.647 8.659 0.076 1.00 91.25 173 PHE A O 1
ATOM 1402 N N . GLU A 1 174 ? 4.345 10.764 0.383 1.00 88.94 174 GLU A N 1
ATOM 1403 C CA . GLU A 1 174 ? 5.533 10.641 -0.464 1.00 88.94 174 GLU A CA 1
ATOM 1404 C C . GLU A 1 174 ? 6.431 9.487 -0.008 1.00 88.94 174 GLU A C 1
ATOM 1406 O O . GLU A 1 174 ? 6.787 8.622 -0.806 1.00 88.94 174 GLU A O 1
ATOM 1411 N N . HIS A 1 175 ? 6.728 9.409 1.293 1.00 86.56 175 HIS A N 1
ATOM 1412 C CA . HIS A 1 175 ? 7.550 8.330 1.824 1.00 86.56 175 HIS A CA 1
ATOM 1413 C C . HIS A 1 175 ? 6.945 6.951 1.541 1.00 86.56 175 HIS A C 1
ATOM 1415 O O . HIS A 1 175 ? 7.606 6.074 0.987 1.00 86.56 175 HIS A O 1
ATOM 1421 N N . ILE A 1 176 ? 5.694 6.733 1.948 1.00 90.62 176 ILE A N 1
ATOM 1422 C CA . ILE A 1 176 ? 5.094 5.397 1.931 1.00 90.62 176 ILE A CA 1
ATOM 1423 C C . ILE A 1 176 ? 4.698 4.993 0.509 1.00 90.62 176 ILE A C 1
ATOM 1425 O O . ILE A 1 176 ? 4.956 3.857 0.121 1.00 90.62 176 ILE A O 1
ATOM 1429 N N . PHE A 1 177 ? 4.118 5.899 -0.279 1.00 94.69 177 PHE A N 1
ATOM 1430 C CA . PHE A 1 177 ? 3.568 5.586 -1.598 1.00 94.69 177 PHE A CA 1
ATOM 1431 C C . PHE A 1 177 ? 4.526 5.890 -2.750 1.00 94.69 177 PHE A C 1
ATOM 1433 O O . PHE A 1 177 ? 4.673 5.049 -3.634 1.00 94.69 177 PHE A O 1
ATOM 1440 N N . MET A 1 178 ? 5.176 7.058 -2.753 1.00 94.25 178 MET A N 1
ATOM 1441 C CA . MET A 1 178 ? 5.948 7.526 -3.916 1.00 94.25 178 MET A CA 1
ATOM 1442 C C . MET A 1 178 ? 7.385 7.020 -3.942 1.00 94.25 178 MET A C 1
ATOM 1444 O O . MET A 1 178 ? 7.910 6.751 -5.026 1.00 94.25 178 MET A O 1
ATOM 1448 N N . GLY A 1 179 ? 7.979 6.840 -2.762 1.00 89.81 179 GLY A N 1
ATOM 1449 C CA . GLY A 1 179 ? 9.381 6.482 -2.613 1.00 89.81 179 GLY A CA 1
ATOM 1450 C C . GLY A 1 179 ? 10.308 7.687 -2.664 1.00 89.81 179 GLY A C 1
ATOM 1451 O O . GLY A 1 179 ? 10.062 8.663 -3.363 1.00 89.81 179 GLY A O 1
ATOM 1452 N N . GLU A 1 180 ? 11.408 7.588 -1.929 1.00 86.88 180 GLU A N 1
ATOM 1453 C CA . GLU A 1 180 ? 12.402 8.651 -1.775 1.00 86.88 180 GLU A CA 1
ATOM 1454 C C . GLU A 1 180 ? 13.817 8.057 -1.747 1.00 86.88 180 GLU A C 1
ATOM 1456 O O . GLU A 1 180 ? 14.028 6.959 -1.234 1.00 86.88 180 GLU A O 1
ATOM 1461 N N . ILE A 1 181 ? 14.809 8.780 -2.263 1.00 85.12 181 ILE A N 1
ATOM 1462 C CA . ILE A 1 181 ? 16.217 8.372 -2.246 1.00 85.12 181 ILE A CA 1
ATOM 1463 C C . ILE A 1 181 ? 16.953 9.113 -1.135 1.00 85.12 181 ILE A C 1
ATOM 1465 O O . ILE A 1 181 ? 17.222 10.314 -1.227 1.00 85.12 181 ILE A O 1
ATOM 1469 N N . LYS A 1 182 ? 17.351 8.375 -0.100 1.00 77.31 182 LYS A N 1
ATOM 1470 C CA . LYS A 1 182 ? 18.095 8.904 1.043 1.00 77.31 182 LYS A CA 1
ATOM 1471 C C . LYS A 1 182 ? 19.384 8.118 1.232 1.00 77.31 182 LYS A C 1
ATOM 1473 O O . LYS A 1 182 ? 19.353 6.901 1.335 1.00 77.31 182 LYS A O 1
ATOM 1478 N N . ASN A 1 183 ? 20.510 8.821 1.357 1.00 78.75 183 ASN A N 1
ATOM 1479 C CA . ASN A 1 183 ? 21.828 8.211 1.578 1.00 78.75 183 ASN A CA 1
ATOM 1480 C C . ASN A 1 183 ? 22.175 7.113 0.546 1.00 78.75 183 ASN A C 1
ATOM 1482 O O . ASN A 1 183 ? 22.713 6.077 0.924 1.00 78.75 183 ASN A O 1
ATOM 1486 N N . ASN A 1 184 ? 21.871 7.347 -0.737 1.00 81.44 184 ASN A N 1
ATOM 1487 C CA . ASN A 1 184 ? 22.079 6.388 -1.838 1.00 81.44 184 ASN A CA 1
ATOM 1488 C C . ASN A 1 184 ? 21.296 5.069 -1.676 1.00 81.44 184 ASN A C 1
ATOM 1490 O O . ASN A 1 184 ? 21.684 4.022 -2.187 1.00 81.44 184 ASN A O 1
ATOM 1494 N N . GLU A 1 185 ? 20.182 5.108 -0.948 1.00 82.81 185 GLU A N 1
ATOM 1495 C CA . GLU A 1 185 ? 19.262 3.986 -0.809 1.00 82.81 185 GLU A CA 1
ATOM 1496 C C . GLU A 1 185 ? 17.832 4.461 -1.062 1.00 82.81 185 GLU A C 1
ATOM 1498 O O . GLU A 1 185 ? 17.441 5.569 -0.677 1.00 82.81 185 GLU A O 1
ATOM 1503 N N . ILE A 1 186 ? 17.036 3.613 -1.708 1.00 88.88 186 ILE A N 1
ATOM 1504 C CA . ILE A 1 186 ? 15.609 3.867 -1.877 1.00 88.88 186 ILE A CA 1
ATOM 1505 C C . ILE A 1 186 ? 14.893 3.517 -0.569 1.00 88.88 186 ILE A C 1
ATOM 1507 O O . ILE A 1 186 ? 14.925 2.385 -0.078 1.00 88.88 186 ILE A O 1
ATOM 1511 N N . SER A 1 187 ? 14.179 4.491 -0.030 1.00 83.88 187 SER A N 1
ATOM 1512 C CA . SER A 1 187 ? 13.411 4.404 1.200 1.00 83.88 187 SER A CA 1
ATOM 1513 C C . SER A 1 187 ? 11.915 4.502 0.903 1.00 83.88 187 SER A C 1
ATOM 1515 O O . SER A 1 187 ? 11.484 5.228 0.009 1.00 83.88 187 SER A O 1
ATOM 1517 N N . GLY A 1 188 ? 11.115 3.740 1.654 1.00 86.62 188 GLY A N 1
ATOM 1518 C CA . GLY A 1 188 ? 9.673 3.654 1.429 1.00 86.62 188 GLY A CA 1
ATOM 1519 C C . GLY A 1 188 ? 9.302 2.962 0.110 1.00 86.62 188 GLY A C 1
ATOM 1520 O O . GLY A 1 188 ? 9.946 1.970 -0.237 1.00 86.62 188 GLY A O 1
ATOM 1521 N N . MET A 1 189 ? 8.292 3.483 -0.592 1.00 92.69 189 MET A N 1
ATOM 1522 C CA . MET A 1 189 ? 7.679 2.916 -1.807 1.00 92.69 189 MET A CA 1
ATOM 1523 C C . MET A 1 189 ? 7.071 1.517 -1.613 1.00 92.69 189 MET A C 1
ATOM 1525 O O . MET A 1 189 ? 7.649 0.492 -1.974 1.00 92.69 189 MET A O 1
ATOM 1529 N N . HIS A 1 190 ? 5.872 1.501 -1.042 1.00 93.56 190 HIS A N 1
ATOM 1530 C CA . HIS A 1 190 ? 5.108 0.315 -0.657 1.00 93.56 190 HIS A CA 1
ATOM 1531 C C . HIS A 1 190 ? 3.770 0.222 -1.410 1.00 93.56 190 HIS A C 1
ATOM 1533 O O . HIS A 1 190 ? 2.778 -0.265 -0.869 1.00 93.56 190 HIS A O 1
ATOM 1539 N N . ASN A 1 191 ? 3.728 0.708 -2.656 1.00 97.06 191 ASN A N 1
ATOM 1540 C CA . ASN A 1 191 ? 2.518 0.726 -3.473 1.00 97.06 191 ASN A CA 1
ATOM 1541 C C . ASN A 1 191 ? 2.756 0.158 -4.879 1.00 97.06 191 ASN A C 1
ATOM 1543 O O . ASN A 1 191 ? 3.653 0.592 -5.606 1.00 97.06 191 ASN A O 1
ATOM 1547 N N . TRP A 1 192 ? 1.908 -0.796 -5.266 1.00 97.38 192 TRP A N 1
ATOM 1548 C CA . TRP A 1 192 ? 2.036 -1.516 -6.531 1.00 97.38 192 TRP A CA 1
ATOM 1549 C C . TRP A 1 192 ? 1.773 -0.640 -7.761 1.00 97.38 192 TRP A C 1
ATOM 1551 O O . TRP A 1 192 ? 2.380 -0.871 -8.802 1.00 97.38 192 TRP A O 1
ATOM 1561 N N . VAL A 1 193 ? 0.905 0.375 -7.655 1.00 97.75 193 VAL A N 1
ATOM 1562 C CA . VAL A 1 193 ? 0.604 1.284 -8.773 1.00 97.75 193 VAL A CA 1
ATOM 1563 C C . VAL A 1 193 ? 1.829 2.129 -9.081 1.00 97.75 193 VAL A C 1
ATOM 1565 O O . VAL A 1 193 ? 2.247 2.194 -10.233 1.00 97.75 193 VAL A O 1
ATOM 1568 N N . ARG A 1 194 ? 2.459 2.723 -8.057 1.00 97.25 194 ARG A N 1
ATOM 1569 C CA . ARG A 1 194 ? 3.712 3.469 -8.239 1.00 97.25 194 ARG A CA 1
ATOM 1570 C C . ARG A 1 194 ? 4.801 2.586 -8.843 1.00 97.25 194 ARG A C 1
ATOM 1572 O O . ARG A 1 194 ? 5.438 3.004 -9.804 1.00 97.25 194 ARG A O 1
ATOM 1579 N N . PHE A 1 195 ? 4.969 1.368 -8.328 1.00 97.75 195 PHE A N 1
ATOM 1580 C CA . PHE A 1 195 ? 5.929 0.403 -8.865 1.00 97.75 195 PHE A CA 1
ATOM 1581 C C . PHE A 1 195 ? 5.675 0.118 -10.354 1.00 97.75 195 PHE A C 1
ATOM 1583 O O . PHE A 1 195 ? 6.579 0.254 -11.175 1.00 97.75 195 PHE A O 1
ATOM 1590 N N . TYR A 1 196 ? 4.428 -0.200 -10.712 1.00 97.75 196 TYR A N 1
ATOM 1591 C CA . TYR A 1 196 ? 4.011 -0.447 -12.092 1.00 97.75 196 TYR A CA 1
ATOM 1592 C C . TYR A 1 196 ? 4.307 0.740 -13.020 1.00 97.75 196 TYR A C 1
ATOM 1594 O O . TYR A 1 196 ? 4.844 0.550 -14.110 1.00 97.75 196 TYR A O 1
ATOM 1602 N N . LEU A 1 197 ? 3.977 1.968 -12.606 1.00 97.25 197 LEU A N 1
ATOM 1603 C CA . LEU A 1 197 ? 4.216 3.163 -13.421 1.00 97.25 197 LEU A CA 1
ATOM 1604 C C . LEU A 1 197 ? 5.709 3.378 -13.685 1.00 97.25 197 LEU A C 1
ATOM 1606 O O . LEU A 1 197 ? 6.086 3.693 -14.812 1.00 97.25 197 LEU A O 1
ATOM 1610 N N . LEU A 1 198 ? 6.554 3.165 -12.671 1.00 96.81 198 LEU A N 1
ATOM 1611 C CA . LEU A 1 198 ? 8.004 3.277 -12.816 1.00 96.81 198 LEU A CA 1
ATOM 1612 C C . LEU A 1 198 ? 8.567 2.202 -13.756 1.00 96.81 198 LEU A C 1
ATOM 1614 O O . LEU A 1 198 ? 9.416 2.523 -14.581 1.00 96.81 198 LEU A O 1
ATOM 1618 N N . GLU A 1 199 ? 8.068 0.961 -13.700 1.00 96.94 199 GLU A N 1
ATOM 1619 C CA . GLU A 1 199 ? 8.458 -0.090 -14.656 1.00 96.94 199 GLU A CA 1
ATOM 1620 C C . GLU A 1 199 ? 8.095 0.248 -16.108 1.00 96.94 199 GLU A C 1
ATOM 1622 O O . GLU A 1 199 ? 8.783 -0.188 -17.032 1.00 96.94 199 GLU A O 1
ATOM 1627 N N . LYS A 1 200 ? 7.006 0.994 -16.334 1.00 95.69 200 LYS A N 1
ATOM 1628 C CA . LYS A 1 200 ? 6.562 1.369 -17.686 1.00 95.69 200 LYS A CA 1
ATOM 1629 C C . LYS A 1 200 ? 7.237 2.622 -18.230 1.00 95.69 200 LYS A C 1
ATOM 1631 O O . LYS A 1 200 ? 7.255 2.804 -19.448 1.00 95.69 200 LYS A O 1
ATOM 1636 N N . ASP A 1 201 ? 7.810 3.461 -17.376 1.00 95.19 201 ASP A N 1
ATOM 1637 C CA . ASP A 1 201 ? 8.540 4.650 -17.799 1.00 95.19 201 ASP A CA 1
ATOM 1638 C C . ASP A 1 201 ? 10.046 4.368 -17.896 1.00 95.19 201 ASP A C 1
ATOM 1640 O O . ASP A 1 201 ? 10.806 4.485 -16.933 1.00 95.19 201 ASP A O 1
ATOM 1644 N N . SER A 1 202 ? 10.509 4.063 -19.113 1.00 93.69 202 SER A N 1
ATOM 1645 C CA . SER A 1 202 ? 11.930 3.804 -19.382 1.00 93.69 202 SER A CA 1
ATOM 1646 C C . SER A 1 202 ? 12.860 4.962 -18.990 1.00 93.69 202 SER A C 1
ATOM 1648 O O . SER A 1 202 ? 14.045 4.732 -18.735 1.00 93.69 202 SER A O 1
ATOM 1650 N N . SER A 1 203 ? 12.349 6.199 -18.909 1.00 94.06 203 SER A N 1
ATOM 1651 C CA . SER A 1 203 ? 13.151 7.356 -18.498 1.00 94.06 203 SER A CA 1
ATOM 1652 C C . SER A 1 203 ? 13.537 7.299 -17.017 1.00 94.06 203 SER A C 1
ATOM 1654 O O . SER A 1 203 ? 14.569 7.850 -16.624 1.00 94.06 203 SER A O 1
ATOM 1656 N N . GLN A 1 204 ? 12.778 6.556 -16.204 1.00 94.06 204 GLN A N 1
ATOM 1657 C CA . GLN A 1 204 ? 13.050 6.397 -14.778 1.00 94.06 204 GLN A CA 1
ATOM 1658 C C . GLN A 1 204 ? 14.249 5.499 -14.503 1.00 94.06 204 GLN A C 1
ATOM 1660 O O . GLN A 1 204 ? 14.820 5.589 -13.415 1.00 94.06 204 GLN A O 1
ATOM 1665 N N . ARG A 1 205 ? 14.659 4.657 -15.467 1.00 95.50 205 ARG A N 1
ATOM 1666 C CA . ARG A 1 205 ? 15.685 3.619 -15.261 1.00 95.50 205 ARG A CA 1
ATOM 1667 C C . ARG A 1 205 ? 15.350 2.752 -14.038 1.00 95.50 205 ARG A C 1
ATOM 1669 O O . ARG A 1 205 ? 16.199 2.535 -13.171 1.00 95.50 205 ARG A O 1
ATOM 1676 N N . PHE A 1 206 ? 14.083 2.363 -13.933 1.00 96.62 206 PHE A N 1
ATOM 1677 C CA . PHE A 1 206 ? 13.575 1.498 -12.879 1.00 96.62 206 PHE A CA 1
ATOM 1678 C C . PHE A 1 206 ? 13.710 0.038 -13.298 1.00 96.62 206 PHE A C 1
ATOM 1680 O O . PHE A 1 206 ? 13.468 -0.287 -14.460 1.00 96.62 206 PHE A O 1
ATOM 1687 N N . ASP A 1 207 ? 14.121 -0.824 -12.373 1.00 96.75 207 ASP A N 1
ATOM 1688 C CA . ASP A 1 207 ? 14.471 -2.198 -12.714 1.00 96.75 207 ASP A CA 1
ATOM 1689 C C . ASP A 1 207 ? 14.194 -3.163 -11.558 1.00 96.75 207 ASP A C 1
ATOM 1691 O O . ASP A 1 207 ? 14.751 -3.022 -10.464 1.00 96.75 207 ASP A O 1
ATOM 1695 N N . TYR A 1 208 ? 13.315 -4.130 -11.802 1.00 97.94 208 TYR A N 1
ATOM 1696 C CA . TYR A 1 208 ? 12.965 -5.200 -10.874 1.00 97.94 208 TYR A CA 1
ATOM 1697 C C . TYR A 1 208 ? 14.052 -6.279 -10.891 1.00 97.94 208 TYR A C 1
ATOM 1699 O O . TYR A 1 208 ? 14.489 -6.697 -11.949 1.00 97.94 208 TYR A O 1
ATOM 1707 N N . LYS A 1 209 ? 14.488 -6.747 -9.715 1.00 97.00 209 LYS A N 1
ATOM 1708 C CA . LYS A 1 209 ? 15.671 -7.621 -9.558 1.00 97.00 209 LYS A CA 1
ATOM 1709 C C . LYS A 1 209 ? 15.362 -9.023 -9.036 1.00 97.00 209 LYS A C 1
ATOM 1711 O O . LYS A 1 209 ? 16.283 -9.785 -8.736 1.00 97.00 209 LYS A O 1
ATOM 1716 N N . GLY A 1 210 ? 14.086 -9.361 -8.881 1.00 94.50 210 GLY A N 1
ATOM 1717 C CA . GLY A 1 210 ? 13.638 -10.643 -8.340 1.00 94.50 210 GLY A CA 1
ATOM 1718 C C . GLY A 1 210 ? 12.905 -10.520 -7.006 1.00 94.50 210 GLY A C 1
ATOM 1719 O O . GLY A 1 210 ? 12.955 -9.495 -6.312 1.00 94.50 210 GLY A O 1
ATOM 1720 N N . PHE A 1 211 ? 12.210 -11.595 -6.644 1.00 92.88 211 PHE A N 1
ATOM 1721 C CA . PHE A 1 211 ? 11.342 -11.630 -5.472 1.00 92.88 211 PHE A CA 1
ATOM 1722 C C . PHE A 1 211 ? 12.054 -12.233 -4.265 1.00 92.88 211 PHE A C 1
ATOM 1724 O O . PHE A 1 211 ? 12.840 -13.168 -4.391 1.00 92.88 211 PHE A O 1
ATOM 1731 N N . LEU A 1 212 ? 11.749 -11.707 -3.084 1.00 84.50 212 LEU A N 1
ATOM 1732 C CA . LEU A 1 212 ? 12.104 -12.309 -1.801 1.00 84.50 212 LEU A CA 1
ATOM 1733 C C . LEU A 1 212 ? 10.922 -13.116 -1.260 1.00 84.50 212 LEU A C 1
ATOM 1735 O O . LEU A 1 212 ? 11.082 -14.230 -0.773 1.00 84.50 212 LEU A O 1
ATOM 1739 N N . VAL A 1 213 ? 9.717 -12.551 -1.363 1.00 81.44 213 VAL A N 1
ATOM 1740 C CA . VAL A 1 213 ? 8.474 -13.175 -0.908 1.00 81.44 213 VAL A CA 1
ATOM 1741 C C . VAL A 1 213 ? 7.403 -12.951 -1.964 1.00 81.44 213 VAL A C 1
ATOM 1743 O O . VAL A 1 213 ? 7.233 -11.843 -2.461 1.00 81.44 213 VAL A O 1
ATOM 1746 N N . GLN A 1 214 ? 6.653 -14.002 -2.267 1.00 83.44 214 GLN A N 1
ATOM 1747 C CA . GLN A 1 214 ? 5.386 -13.919 -2.982 1.00 83.44 214 GLN A CA 1
ATOM 1748 C C . GLN A 1 214 ? 4.315 -14.602 -2.127 1.00 83.44 214 GLN A C 1
ATOM 1750 O O . GLN A 1 214 ? 4.541 -15.679 -1.564 1.00 83.44 214 GLN A O 1
ATOM 1755 N N . ARG A 1 215 ? 3.175 -13.935 -1.964 1.00 75.38 215 ARG A N 1
ATOM 1756 C CA . ARG A 1 215 ? 1.978 -14.447 -1.288 1.00 75.38 215 ARG A CA 1
ATOM 1757 C C . ARG A 1 215 ? 0.826 -14.279 -2.264 1.00 75.38 215 ARG A C 1
ATOM 1759 O O . ARG A 1 215 ? 0.041 -13.333 -2.158 1.00 75.38 215 ARG A O 1
ATOM 1766 N N . PHE A 1 216 ? 0.801 -15.161 -3.263 1.00 70.38 216 PHE A N 1
ATOM 1767 C CA . PHE A 1 216 ? -0.071 -15.045 -4.432 1.00 70.38 216 PHE A CA 1
ATOM 1768 C C . PHE A 1 216 ? 0.002 -13.656 -5.084 1.00 70.38 216 PHE A C 1
ATOM 1770 O O . PHE A 1 216 ? 1.013 -12.971 -5.009 1.00 70.38 216 PHE A O 1
ATOM 1777 N N . ASN A 1 217 ? -1.129 -13.202 -5.624 1.00 77.94 217 ASN A N 1
ATOM 1778 C CA . ASN A 1 217 ? -1.380 -11.833 -6.049 1.00 77.94 217 ASN A CA 1
ATOM 1779 C C . ASN A 1 217 ? -1.910 -10.952 -4.899 1.00 77.94 217 ASN A C 1
ATOM 1781 O O . ASN A 1 217 ? -2.651 -10.007 -5.160 1.00 77.94 217 ASN A O 1
ATOM 1785 N N . VAL A 1 218 ? -1.611 -11.274 -3.631 1.00 83.69 218 VAL A N 1
ATOM 1786 C CA . VAL A 1 218 ? -2.013 -10.444 -2.477 1.00 83.69 218 VAL A CA 1
ATOM 1787 C C . VAL A 1 218 ? -0.881 -9.516 -2.063 1.00 83.69 218 VAL A C 1
ATOM 1789 O O . VAL A 1 218 ? -1.114 -8.332 -1.833 1.00 83.69 218 VAL A O 1
ATOM 1792 N N . MET A 1 219 ? 0.341 -10.037 -1.974 1.00 88.12 219 MET A N 1
ATOM 1793 C CA . MET A 1 219 ? 1.507 -9.279 -1.529 1.00 88.12 219 MET A CA 1
ATOM 1794 C C . MET A 1 219 ? 2.782 -9.844 -2.145 1.00 88.12 219 MET A C 1
ATOM 1796 O O . MET A 1 219 ? 2.931 -11.057 -2.314 1.00 88.12 219 MET A O 1
ATOM 1800 N N . ALA A 1 220 ? 3.714 -8.950 -2.449 1.00 89.31 220 ALA A N 1
ATOM 1801 C CA . ALA A 1 220 ? 5.070 -9.313 -2.815 1.00 89.31 220 ALA A CA 1
ATOM 1802 C C . ALA A 1 220 ? 6.070 -8.504 -1.999 1.00 89.31 220 ALA A C 1
ATOM 1804 O O . ALA A 1 220 ? 5.840 -7.324 -1.749 1.00 89.31 220 ALA A O 1
ATOM 1805 N N . ALA A 1 221 ? 7.189 -9.135 -1.654 1.00 89.62 221 ALA A N 1
ATOM 1806 C CA . ALA A 1 221 ? 8.419 -8.470 -1.263 1.00 89.62 221 ALA A CA 1
ATOM 1807 C C . ALA A 1 221 ? 9.442 -8.674 -2.374 1.00 89.62 221 ALA A C 1
ATOM 1809 O O . ALA A 1 221 ? 9.732 -9.808 -2.768 1.00 89.62 221 ALA A O 1
ATOM 1810 N N . VAL A 1 222 ? 9.987 -7.580 -2.884 1.00 94.12 222 VAL A N 1
ATOM 1811 C CA . VAL A 1 222 ? 10.839 -7.571 -4.069 1.00 94.12 222 VAL A CA 1
ATOM 1812 C C . VAL A 1 222 ? 12.084 -6.729 -3.854 1.00 94.12 222 VAL A C 1
ATOM 1814 O O . VAL A 1 222 ? 12.132 -5.839 -3.000 1.00 94.12 222 VAL A O 1
ATOM 1817 N N . LYS A 1 223 ? 13.101 -7.013 -4.663 1.00 94.06 223 LYS A N 1
ATOM 1818 C CA . LYS A 1 223 ? 14.272 -6.160 -4.820 1.00 94.06 223 LYS A CA 1
ATOM 1819 C C . LYS A 1 223 ? 14.166 -5.400 -6.129 1.00 94.06 223 LYS A C 1
ATOM 1821 O O . LYS A 1 223 ? 13.695 -5.947 -7.123 1.00 94.06 223 LYS A O 1
ATOM 1826 N N . PHE A 1 224 ? 14.638 -4.163 -6.138 1.00 96.38 224 PHE A N 1
ATOM 1827 C CA . PHE A 1 224 ? 14.671 -3.345 -7.344 1.00 96.38 224 PHE A CA 1
ATOM 1828 C C . PHE A 1 224 ? 15.680 -2.204 -7.222 1.00 96.38 224 PHE A C 1
ATOM 1830 O O . PHE A 1 224 ? 16.166 -1.887 -6.130 1.00 96.38 224 PHE A O 1
ATOM 1837 N N . SER A 1 225 ? 15.967 -1.572 -8.353 1.00 96.06 225 SER A N 1
ATOM 1838 C CA . SER A 1 225 ? 16.754 -0.346 -8.452 1.00 96.06 225 SER A CA 1
ATOM 1839 C C . SER A 1 225 ? 15.981 0.770 -9.145 1.00 96.06 225 SER A C 1
ATOM 1841 O O . SER A 1 225 ? 15.128 0.518 -9.993 1.00 96.06 225 SER A O 1
ATOM 1843 N N . TRP A 1 226 ? 16.318 2.012 -8.805 1.00 95.06 226 TRP A N 1
ATOM 1844 C CA . TRP A 1 226 ? 15.799 3.226 -9.428 1.00 95.06 226 TRP A CA 1
ATOM 1845 C C . TRP A 1 226 ? 16.978 4.143 -9.762 1.00 95.06 226 TRP A C 1
ATOM 1847 O O . TRP A 1 226 ? 17.547 4.815 -8.897 1.00 95.06 226 TRP A O 1
ATOM 1857 N N . GLY A 1 227 ? 17.392 4.145 -11.030 1.00 93.81 227 GLY A N 1
ATOM 1858 C CA . GLY A 1 227 ? 18.639 4.783 -11.445 1.00 93.81 227 GLY A CA 1
ATOM 1859 C C . GLY A 1 227 ? 19.860 3.980 -10.990 1.00 93.81 227 GLY A C 1
ATOM 1860 O O . GLY A 1 227 ? 20.060 2.858 -11.445 1.00 93.81 227 GLY A O 1
ATOM 1861 N N . SER A 1 228 ? 20.718 4.574 -10.160 1.00 92.38 228 SER A N 1
ATOM 1862 C CA . SER A 1 228 ? 21.879 3.905 -9.545 1.00 92.38 228 SER A CA 1
ATOM 1863 C C . SER A 1 228 ? 21.585 3.321 -8.166 1.00 92.38 228 SER A C 1
ATOM 1865 O O . SER A 1 228 ? 22.389 2.538 -7.663 1.00 92.38 228 SER A O 1
ATOM 1867 N N . GLU A 1 229 ? 20.453 3.688 -7.566 1.00 94.00 229 GLU A N 1
ATOM 1868 C CA . GLU A 1 229 ? 20.161 3.359 -6.174 1.00 94.00 229 GLU A CA 1
ATOM 1869 C C . GLU A 1 229 ? 19.308 2.105 -6.063 1.00 94.00 229 GLU A C 1
ATOM 1871 O O . GLU A 1 229 ? 18.526 1.784 -6.960 1.00 94.00 229 GLU A O 1
ATOM 1876 N N . TYR A 1 230 ? 19.448 1.403 -4.941 1.00 91.00 230 TYR A N 1
ATOM 1877 C CA . TYR A 1 230 ? 18.811 0.112 -4.710 1.00 91.00 230 TYR A CA 1
ATOM 1878 C C . TYR A 1 230 ? 17.852 0.148 -3.528 1.00 91.00 230 TYR A C 1
ATOM 1880 O O . TYR A 1 230 ? 18.065 0.862 -2.545 1.00 91.00 230 TYR A O 1
ATOM 1888 N N . LYS A 1 231 ? 16.834 -0.711 -3.601 1.00 91.00 231 LYS A N 1
ATOM 1889 C CA . LYS A 1 231 ? 16.074 -1.178 -2.446 1.00 91.00 231 LYS A CA 1
ATOM 1890 C C . LYS A 1 231 ? 16.268 -2.677 -2.298 1.00 91.00 231 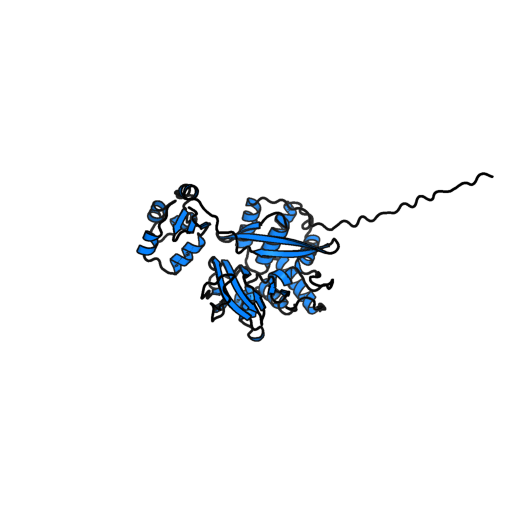LYS A C 1
ATOM 1892 O O . LYS A 1 231 ? 15.844 -3.448 -3.155 1.00 91.00 231 LYS A O 1
ATOM 1897 N N . ARG A 1 232 ? 16.901 -3.098 -1.199 1.00 86.81 232 ARG A N 1
ATOM 1898 C CA . ARG A 1 232 ? 17.224 -4.517 -0.946 1.00 86.81 232 ARG A CA 1
ATOM 1899 C C . ARG A 1 232 ? 16.006 -5.371 -0.588 1.00 86.81 232 ARG A C 1
ATOM 1901 O O . ARG A 1 232 ? 16.037 -6.573 -0.836 1.00 86.81 232 ARG A O 1
ATOM 1908 N N . SER A 1 233 ? 14.975 -4.752 -0.014 1.00 87.31 233 SER A N 1
ATOM 1909 C CA . SER A 1 233 ? 13.663 -5.351 0.249 1.00 87.31 233 SER A CA 1
ATOM 1910 C C . SER A 1 233 ? 12.605 -4.258 0.279 1.00 87.31 233 SER A C 1
ATOM 1912 O O . SER A 1 233 ? 12.720 -3.296 1.048 1.00 87.31 233 SER A O 1
ATOM 1914 N N . GLY A 1 234 ? 11.587 -4.384 -0.561 1.00 87.19 234 GLY A N 1
ATOM 1915 C CA . GLY A 1 234 ? 10.393 -3.556 -0.525 1.00 87.19 234 GLY A CA 1
ATOM 1916 C C . GLY A 1 234 ? 9.167 -4.402 -0.776 1.00 87.19 234 GLY A C 1
ATOM 1917 O O . GLY A 1 234 ? 9.110 -5.104 -1.782 1.00 87.19 234 GLY A O 1
ATOM 1918 N N . SER A 1 235 ? 8.198 -4.314 0.126 1.00 90.19 235 SER A N 1
ATOM 1919 C CA . SER A 1 235 ? 6.921 -4.992 -0.022 1.00 90.19 235 SER A CA 1
ATOM 1920 C C . SER A 1 235 ? 5.772 -4.064 -0.321 1.00 90.19 235 SER A C 1
ATOM 1922 O O . SER A 1 235 ? 5.757 -2.905 0.087 1.00 90.19 235 SER A O 1
ATOM 1924 N N . PHE A 1 236 ? 4.794 -4.595 -1.032 1.00 94.44 236 PHE A N 1
ATOM 1925 C CA . PHE A 1 236 ? 3.555 -3.906 -1.338 1.00 94.44 236 PHE A CA 1
ATOM 1926 C C . PHE A 1 236 ? 2.421 -4.914 -1.469 1.00 94.44 236 PHE A C 1
ATOM 1928 O O . PHE A 1 236 ? 2.624 -6.075 -1.840 1.00 94.44 236 PHE A O 1
ATOM 1935 N N . LEU A 1 237 ? 1.215 -4.442 -1.174 1.00 94.38 237 LEU A N 1
ATOM 1936 C CA . LEU A 1 237 ? -0.008 -5.155 -1.506 1.00 94.38 237 LEU A CA 1
ATOM 1937 C C . LEU A 1 237 ? -0.255 -5.060 -3.008 1.00 94.38 237 LEU A C 1
ATOM 1939 O O . LEU A 1 237 ? 0.035 -4.041 -3.633 1.00 94.38 237 LEU A O 1
ATOM 1943 N N . ILE A 1 238 ? -0.776 -6.131 -3.591 1.00 93.56 238 ILE A N 1
ATOM 1944 C CA . ILE A 1 238 ? -1.046 -6.235 -5.021 1.00 93.56 238 ILE A CA 1
ATOM 1945 C C . ILE A 1 238 ? -2.549 -6.102 -5.250 1.00 93.56 238 ILE A C 1
ATOM 1947 O O . ILE A 1 238 ? -3.371 -6.759 -4.611 1.00 93.56 238 ILE A O 1
ATOM 1951 N N . GLY A 1 239 ? -2.914 -5.233 -6.192 1.00 94.81 239 GLY A N 1
ATOM 1952 C CA . GLY A 1 239 ? -4.295 -5.074 -6.642 1.00 94.81 239 GLY A CA 1
ATOM 1953 C C . GLY A 1 239 ? -5.234 -4.402 -5.642 1.00 94.81 239 GLY A C 1
ATOM 1954 O O . GLY A 1 239 ? -6.426 -4.302 -5.918 1.00 94.81 239 GLY A O 1
ATOM 1955 N N . THR A 1 240 ? -4.739 -3.918 -4.507 1.00 96.69 240 THR A N 1
ATOM 1956 C CA . THR A 1 240 ? -5.483 -3.040 -3.594 1.00 96.69 240 THR A CA 1
ATOM 1957 C C . THR A 1 240 ? -5.680 -1.656 -4.199 1.00 96.69 240 THR A C 1
ATOM 1959 O O . THR A 1 240 ? -4.925 -1.237 -5.088 1.00 96.69 240 THR A O 1
ATOM 1962 N N . SER A 1 241 ? -6.719 -0.948 -3.762 1.00 98.31 241 SER A N 1
ATOM 1963 C CA . SER A 1 241 ? -6.910 0.447 -4.146 1.00 98.31 241 SER A CA 1
ATOM 1964 C C . SER A 1 241 ? -6.045 1.404 -3.308 1.00 98.31 241 SER A C 1
ATOM 1966 O O . SER A 1 241 ? -5.672 1.063 -2.180 1.00 98.31 241 SER A O 1
ATOM 1968 N N . PRO A 1 242 ? -5.746 2.621 -3.808 1.00 98.19 242 PRO A N 1
ATOM 1969 C CA . PRO A 1 242 ? -5.009 3.618 -3.029 1.00 98.19 242 PRO A CA 1
ATOM 1970 C C . PRO A 1 242 ? -5.670 3.945 -1.682 1.00 98.19 242 PRO A C 1
ATOM 1972 O O . PRO A 1 242 ? -4.992 4.079 -0.664 1.00 98.19 242 PRO A O 1
ATOM 1975 N N . GLU A 1 243 ? -7.000 4.039 -1.652 1.00 98.19 243 GLU A N 1
ATOM 1976 C CA . GLU A 1 243 ? -7.761 4.309 -0.435 1.00 98.19 243 GLU A CA 1
ATOM 1977 C C . GLU A 1 243 ? -7.728 3.141 0.560 1.00 98.19 243 GLU A C 1
ATOM 1979 O O . GLU A 1 243 ? -7.733 3.398 1.763 1.00 98.19 243 GLU A O 1
ATOM 1984 N N . PHE A 1 244 ? -7.643 1.887 0.100 1.00 98.25 244 PHE A N 1
ATOM 1985 C CA . PHE A 1 244 ? -7.485 0.733 0.985 1.00 98.25 244 PHE A CA 1
ATOM 1986 C C . PHE A 1 244 ? -6.111 0.737 1.661 1.00 98.25 244 PHE A C 1
ATOM 1988 O O . PHE A 1 244 ? -6.044 0.684 2.890 1.00 98.25 244 PHE A O 1
ATOM 1995 N N . ASP A 1 245 ? -5.030 0.867 0.881 1.00 97.62 245 ASP A N 1
ATOM 1996 C CA . ASP A 1 245 ? -3.659 0.927 1.409 1.00 97.62 245 ASP A CA 1
ATOM 1997 C C . ASP A 1 245 ? -3.538 2.047 2.454 1.00 97.62 245 ASP A C 1
ATOM 1999 O O . ASP A 1 245 ? -3.063 1.843 3.574 1.00 97.62 245 ASP A O 1
ATOM 2003 N N . MET A 1 246 ? -4.037 3.240 2.116 1.00 97.81 246 MET A N 1
ATOM 2004 C CA . MET A 1 246 ? -3.965 4.413 2.986 1.00 97.81 246 MET A CA 1
ATOM 2005 C C . MET A 1 246 ? -4.811 4.242 4.261 1.00 97.81 246 MET A C 1
ATOM 2007 O O . MET A 1 246 ? -4.371 4.654 5.339 1.00 97.81 246 MET A O 1
ATOM 2011 N N . ALA A 1 247 ? -5.989 3.607 4.181 1.00 98.12 247 ALA A N 1
ATOM 2012 C CA . ALA A 1 247 ? -6.819 3.305 5.352 1.00 98.12 247 ALA A CA 1
ATOM 2013 C C . ALA A 1 247 ? -6.137 2.294 6.283 1.00 98.12 247 ALA A C 1
ATOM 2015 O O . ALA A 1 247 ? -6.076 2.513 7.495 1.00 98.12 247 ALA A O 1
ATOM 2016 N N . LEU A 1 248 ? -5.578 1.222 5.717 1.00 96.75 248 LEU A N 1
ATOM 2017 C CA . LEU A 1 248 ? -4.882 0.171 6.454 1.00 96.75 248 LEU A CA 1
ATOM 2018 C C . LEU A 1 248 ? -3.681 0.726 7.223 1.00 96.75 248 LEU A C 1
ATOM 2020 O O . LEU A 1 248 ? -3.533 0.498 8.427 1.00 96.75 248 LEU A O 1
ATOM 2024 N N . TYR A 1 249 ? -2.848 1.510 6.543 1.00 95.38 249 TYR A N 1
ATOM 2025 C CA . TYR A 1 249 ? -1.685 2.142 7.153 1.00 95.38 249 TYR A CA 1
ATOM 2026 C C . TYR A 1 249 ? -2.080 3.163 8.223 1.00 95.38 249 TYR A C 1
ATOM 2028 O O . TYR A 1 249 ? -1.448 3.207 9.280 1.00 95.38 249 TYR A O 1
ATOM 2036 N N . THR A 1 250 ? -3.157 3.925 8.005 1.00 95.00 250 THR A N 1
ATOM 2037 C CA . THR A 1 250 ? -3.704 4.849 9.013 1.00 95.00 250 THR A CA 1
ATOM 2038 C C . THR A 1 250 ? -4.169 4.092 10.256 1.00 95.00 250 THR A C 1
ATOM 2040 O O . THR A 1 250 ? -3.799 4.454 11.372 1.00 95.00 250 THR A O 1
ATOM 2043 N N . LEU A 1 251 ? -4.934 3.012 10.082 1.00 95.00 251 LEU A N 1
ATOM 2044 C CA . LEU A 1 251 ? -5.446 2.196 11.182 1.00 95.00 251 LEU A CA 1
ATOM 2045 C C . LEU A 1 251 ? -4.310 1.579 12.008 1.00 95.00 251 LEU A C 1
ATOM 2047 O O . LEU A 1 251 ? -4.310 1.689 13.237 1.00 95.00 251 LEU A O 1
ATOM 2051 N N . CYS A 1 252 ? -3.317 0.973 11.354 1.00 92.69 252 CYS A N 1
ATOM 2052 C CA . CYS A 1 252 ? -2.158 0.397 12.036 1.00 92.69 252 CYS A CA 1
ATOM 2053 C C . CYS A 1 252 ? -1.309 1.463 12.746 1.00 92.69 252 CYS A C 1
ATOM 2055 O O . CYS A 1 252 ? -0.832 1.236 13.860 1.00 92.69 252 CYS A O 1
ATOM 2057 N N . PHE A 1 253 ? -1.160 2.648 12.147 1.00 90.44 253 PHE A N 1
ATOM 2058 C CA . PHE A 1 253 ? -0.472 3.772 12.779 1.00 90.44 253 PHE A CA 1
ATOM 2059 C C . PHE A 1 253 ? -1.206 4.284 14.022 1.00 90.44 253 PHE A C 1
ATOM 2061 O O . PHE A 1 253 ? -0.583 4.537 15.051 1.00 90.44 253 PHE A O 1
ATOM 2068 N N . LEU A 1 254 ? -2.528 4.428 13.977 1.00 90.19 254 LEU A N 1
ATOM 2069 C CA . LEU A 1 254 ? -3.271 4.883 15.151 1.00 90.19 254 LEU A CA 1
ATOM 2070 C C . LEU A 1 254 ? -3.239 3.831 16.269 1.00 90.19 254 LEU A C 1
ATOM 2072 O O . LEU A 1 254 ? -3.009 4.179 17.423 1.00 90.19 254 LEU A O 1
ATOM 2076 N N . SER A 1 255 ? -3.398 2.550 15.930 1.00 90.62 255 SER A N 1
ATOM 2077 C CA . SER A 1 255 ? -3.602 1.471 16.909 1.00 90.62 255 SER A CA 1
ATOM 2078 C C . SER A 1 255 ? -2.330 0.863 17.516 1.00 90.62 255 SER A C 1
ATOM 2080 O O . SER A 1 255 ? -2.400 0.286 18.605 1.00 90.62 255 SER A O 1
ATOM 2082 N N . ARG A 1 256 ? -1.183 0.905 16.822 1.00 88.12 256 ARG A N 1
ATOM 2083 C CA . ARG A 1 256 ? 0.012 0.115 17.199 1.00 88.12 256 ARG A CA 1
ATOM 2084 C C . ARG A 1 256 ? 1.340 0.886 17.173 1.00 88.12 256 ARG A C 1
ATOM 2086 O O . ARG A 1 256 ? 2.347 0.365 17.654 1.00 88.12 256 ARG A O 1
ATOM 2093 N N . ARG A 1 257 ? 1.354 2.132 16.682 1.00 80.06 257 ARG A N 1
ATOM 2094 C CA . ARG A 1 257 ? 2.560 2.974 16.527 1.00 80.06 257 ARG A CA 1
ATOM 2095 C C . ARG A 1 257 ? 3.524 2.891 17.706 1.00 80.06 257 ARG A C 1
ATOM 2097 O O . ARG A 1 257 ? 3.151 3.181 18.841 1.00 80.06 257 ARG A O 1
ATOM 2104 N N . GLY A 1 258 ? 4.777 2.537 17.409 1.00 64.94 258 GLY A N 1
ATOM 2105 C CA . GLY A 1 258 ? 5.890 2.545 18.366 1.00 64.94 258 GLY A CA 1
ATOM 2106 C C . GLY A 1 258 ? 5.742 1.608 19.575 1.00 64.94 258 GLY A C 1
ATOM 2107 O O . GLY A 1 258 ? 6.614 1.616 20.440 1.00 64.94 258 GLY A O 1
ATOM 2108 N N . ARG A 1 259 ? 4.661 0.819 19.654 1.00 62.72 259 ARG A N 1
ATOM 2109 C CA . ARG A 1 259 ? 4.342 -0.080 20.775 1.00 62.72 259 ARG A CA 1
ATOM 2110 C C . ARG A 1 259 ? 4.500 -1.534 20.375 1.00 62.72 259 ARG A C 1
ATOM 2112 O O . ARG A 1 259 ? 5.160 -2.297 21.071 1.00 62.72 259 ARG A O 1
ATOM 2119 N N . SER A 1 260 ? 3.878 -1.902 19.261 1.00 72.44 260 SER A N 1
ATOM 2120 C CA . SER A 1 260 ? 3.828 -3.272 18.770 1.00 72.44 260 SER A CA 1
ATOM 2121 C C . SER A 1 260 ? 3.624 -3.298 17.259 1.00 72.44 260 SER A C 1
ATOM 2123 O O . SER A 1 260 ? 3.298 -2.296 16.624 1.00 72.44 260 SER A O 1
ATOM 2125 N N . THR A 1 261 ? 3.853 -4.460 16.666 1.00 81.38 261 THR A N 1
ATOM 2126 C CA . THR A 1 261 ? 3.526 -4.711 15.266 1.00 81.38 261 THR A CA 1
ATOM 2127 C C . THR A 1 261 ? 2.010 -4.828 15.102 1.00 81.38 261 THR A C 1
ATOM 2129 O O . THR A 1 261 ? 1.327 -5.429 15.931 1.00 81.38 261 THR A O 1
ATOM 2132 N N . CYS A 1 262 ? 1.471 -4.238 14.037 1.00 86.25 262 CYS A N 1
ATOM 2133 C CA . CYS A 1 262 ? 0.080 -4.408 13.633 1.00 86.25 262 CYS A CA 1
ATOM 2134 C C . CYS A 1 262 ? -0.045 -5.707 12.838 1.00 86.25 262 CYS A C 1
ATOM 2136 O O . CYS A 1 262 ? 0.301 -5.747 11.658 1.00 86.25 262 CYS A O 1
ATOM 2138 N N . ASN A 1 263 ? -0.485 -6.771 13.506 1.00 85.19 263 ASN A N 1
ATOM 2139 C CA . ASN A 1 263 ? -0.722 -8.064 12.877 1.00 85.19 263 ASN A CA 1
ATOM 2140 C C . ASN A 1 263 ? -2.140 -8.090 12.304 1.00 85.19 263 ASN A C 1
ATOM 2142 O O . ASN A 1 263 ? -3.108 -7.863 13.030 1.00 85.19 263 ASN A O 1
ATOM 2146 N N . ILE A 1 264 ? -2.244 -8.338 11.003 1.00 86.56 264 ILE A N 1
ATOM 2147 C CA . ILE A 1 264 ? -3.490 -8.322 10.234 1.00 86.56 264 ILE A CA 1
ATOM 2148 C C . ILE A 1 264 ? -3.536 -9.523 9.287 1.00 86.56 264 ILE A C 1
ATOM 2150 O O . ILE A 1 264 ? -2.512 -10.140 9.007 1.00 86.56 264 ILE A O 1
ATOM 2154 N N . GLU A 1 265 ? -4.708 -9.833 8.759 1.00 83.44 265 GLU A N 1
ATOM 2155 C CA . GLU A 1 265 ? -4.935 -10.849 7.739 1.00 83.44 265 GLU A CA 1
ATOM 2156 C C . GLU A 1 265 ? -5.675 -10.211 6.559 1.00 83.44 265 GLU A C 1
ATOM 2158 O O . GLU A 1 265 ? -6.662 -9.496 6.737 1.00 83.44 265 GLU A O 1
ATOM 2163 N N . ILE A 1 266 ? -5.204 -10.454 5.334 1.00 82.12 266 ILE A N 1
ATOM 2164 C CA . ILE A 1 266 ? -5.931 -10.077 4.114 1.00 82.12 266 ILE A CA 1
ATOM 2165 C C . ILE A 1 266 ? -6.076 -11.315 3.251 1.00 82.12 266 ILE A C 1
ATOM 2167 O O . ILE A 1 266 ? -5.080 -11.899 2.836 1.00 82.12 266 ILE A O 1
ATOM 2171 N N . ASN A 1 267 ? -7.320 -11.672 2.923 1.00 79.44 267 ASN A N 1
ATOM 2172 C CA . ASN A 1 267 ? -7.636 -12.833 2.090 1.00 79.44 267 ASN A CA 1
ATOM 2173 C C . ASN A 1 267 ? -6.996 -14.141 2.616 1.00 79.44 267 ASN A C 1
ATOM 2175 O O . ASN A 1 267 ? -6.511 -14.935 1.817 1.00 79.44 267 ASN A O 1
ATOM 2179 N N . GLY A 1 268 ? -6.943 -14.347 3.937 1.00 72.50 268 GLY A N 1
ATOM 2180 C CA . GLY A 1 268 ? -6.274 -15.512 4.534 1.00 72.50 268 GLY A CA 1
ATOM 2181 C C . GLY A 1 268 ? -4.757 -15.376 4.696 1.00 72.50 268 GLY A C 1
ATOM 2182 O O . GLY A 1 268 ? -4.148 -16.220 5.337 1.00 72.50 268 GLY A O 1
ATOM 2183 N N . CYS A 1 269 ? -4.133 -14.320 4.159 1.00 74.12 269 CYS A N 1
ATOM 2184 C CA . CYS A 1 269 ? -2.693 -14.106 4.271 1.00 74.12 269 CYS A CA 1
ATOM 2185 C C . CYS A 1 269 ? -2.362 -13.269 5.520 1.00 74.12 269 CYS A C 1
ATOM 2187 O O . CYS A 1 269 ? -2.673 -12.069 5.529 1.00 74.12 269 CYS A O 1
ATOM 2189 N N . PRO A 1 270 ? -1.699 -13.839 6.546 1.00 77.56 270 PRO A N 1
ATOM 2190 C CA . PRO A 1 270 ? -1.242 -13.077 7.699 1.00 77.56 270 PRO A CA 1
ATOM 2191 C C . PRO A 1 270 ? -0.097 -12.139 7.308 1.00 77.56 270 PRO A C 1
ATOM 2193 O O . PRO A 1 270 ? 0.806 -12.498 6.546 1.00 77.56 270 PRO A O 1
ATOM 2196 N N . MET A 1 271 ? -0.117 -10.923 7.846 1.00 79.69 271 MET A N 1
ATOM 2197 C CA . MET A 1 271 ? 0.908 -9.911 7.618 1.00 79.69 271 MET A CA 1
ATOM 2198 C C . MET A 1 271 ? 1.152 -9.063 8.857 1.00 79.69 271 MET A C 1
ATOM 2200 O O . MET A 1 271 ? 0.282 -8.860 9.702 1.00 79.69 271 MET A O 1
ATOM 2204 N N . ALA A 1 272 ? 2.352 -8.502 8.900 1.00 81.81 272 ALA A N 1
ATOM 2205 C CA . ALA A 1 272 ? 2.824 -7.632 9.955 1.00 81.81 272 ALA A CA 1
ATOM 2206 C C . ALA A 1 272 ? 3.128 -6.243 9.384 1.00 81.81 272 ALA A C 1
ATOM 2208 O O . ALA A 1 272 ? 3.966 -6.093 8.493 1.00 81.81 272 ALA A O 1
ATOM 2209 N N . ILE A 1 273 ? 2.473 -5.215 9.918 1.00 85.25 273 ILE A N 1
ATOM 2210 C CA . ILE A 1 273 ? 2.726 -3.814 9.581 1.00 85.25 273 ILE A CA 1
ATOM 2211 C C . ILE A 1 273 ? 3.331 -3.123 10.796 1.00 85.25 273 ILE A C 1
ATOM 2213 O O . ILE A 1 273 ? 2.693 -2.951 11.834 1.00 85.25 273 ILE A O 1
ATOM 2217 N N . THR A 1 274 ? 4.571 -2.680 10.664 1.00 79.12 274 THR A N 1
ATOM 2218 C CA . THR A 1 274 ? 5.248 -1.884 11.683 1.00 79.12 274 THR A CA 1
ATOM 2219 C C . THR A 1 274 ? 5.145 -0.416 11.314 1.00 79.12 274 THR A C 1
ATOM 2221 O O . THR A 1 274 ? 5.438 -0.034 10.180 1.00 79.12 274 THR A O 1
ATOM 2224 N N . SER A 1 275 ? 4.756 0.416 12.279 1.00 80.00 275 SER A N 1
ATOM 2225 C CA . SER A 1 275 ? 4.713 1.862 12.095 1.00 80.00 275 SER A CA 1
ATOM 2226 C C . SER A 1 275 ? 5.416 2.620 13.217 1.00 80.00 275 SER A C 1
ATOM 2228 O O . SER A 1 275 ? 5.360 2.231 14.387 1.00 80.00 275 SER A O 1
ATOM 2230 N N . HIS A 1 276 ? 6.083 3.715 12.855 1.00 70.81 276 HIS A N 1
ATOM 2231 C CA . HIS A 1 276 ? 6.768 4.594 13.806 1.00 70.81 276 HIS A CA 1
ATOM 2232 C C . HIS A 1 276 ? 6.368 6.050 13.588 1.00 70.81 276 HIS A C 1
ATOM 2234 O O . HIS A 1 276 ? 6.142 6.464 12.446 1.00 70.81 276 HIS A O 1
ATOM 2240 N N . ASP A 1 277 ? 6.331 6.818 14.677 1.00 67.56 277 ASP A N 1
ATOM 2241 C CA . ASP A 1 277 ? 6.360 8.274 14.647 1.00 67.56 277 ASP A CA 1
ATOM 2242 C C . ASP A 1 277 ? 7.789 8.796 14.502 1.00 67.56 277 ASP A C 1
ATOM 2244 O O . ASP A 1 277 ? 8.745 8.290 15.088 1.00 67.56 277 ASP A O 1
ATOM 2248 N N . LEU A 1 278 ? 7.916 9.899 13.773 1.00 57.47 278 LEU A N 1
ATOM 2249 C CA . LEU A 1 278 ? 8.930 10.893 14.092 1.00 57.47 278 LEU A CA 1
ATOM 2250 C C . LEU A 1 278 ? 8.235 12.091 14.730 1.00 57.47 278 LEU A C 1
ATOM 2252 O O . LEU A 1 278 ? 7.198 12.554 14.254 1.00 57.47 278 LEU A O 1
ATOM 2256 N N . ILE A 1 279 ? 8.817 12.574 15.823 1.00 53.75 279 ILE A N 1
ATOM 2257 C CA . ILE A 1 279 ? 8.424 13.819 16.475 1.00 53.75 279 ILE A CA 1
ATOM 2258 C C . ILE A 1 279 ? 9.546 14.818 16.204 1.00 53.75 279 ILE A C 1
ATOM 2260 O O . ILE A 1 279 ? 10.686 14.604 16.621 1.00 53.75 279 ILE A O 1
ATOM 2264 N N . GLN A 1 280 ? 9.238 15.914 15.511 1.00 47.22 280 GLN A N 1
ATOM 2265 C CA . GLN A 1 280 ? 10.192 16.988 15.230 1.00 47.22 280 GLN A CA 1
ATOM 2266 C C . GLN A 1 280 ? 9.636 18.302 15.789 1.00 47.22 280 GLN A C 1
ATOM 2268 O O . GLN A 1 280 ? 8.520 18.696 15.473 1.00 47.22 280 GLN A O 1
ATOM 2273 N N . GLN A 1 281 ? 10.398 18.963 16.671 1.00 43.62 281 GLN A N 1
ATOM 2274 C CA . GLN A 1 281 ? 9.993 20.215 17.340 1.00 43.62 281 GLN A CA 1
ATOM 2275 C C . GLN A 1 281 ? 8.624 20.149 18.061 1.00 43.62 281 GLN A C 1
ATOM 2277 O O . GLN A 1 281 ? 7.887 21.128 18.105 1.00 43.62 281 GLN A O 1
ATOM 2282 N N . GLY A 1 282 ? 8.270 18.995 18.637 1.00 41.12 282 GLY A N 1
ATOM 2283 C CA . GLY A 1 282 ? 7.030 18.828 19.411 1.00 41.12 282 GLY A CA 1
ATOM 2284 C C . GLY A 1 282 ? 5.756 18.617 18.583 1.00 41.12 282 GLY A C 1
ATOM 2285 O O . GLY A 1 282 ? 4.694 18.454 19.183 1.00 41.12 282 GLY A O 1
ATOM 2286 N N . LYS A 1 283 ? 5.868 18.564 17.248 1.00 46.22 283 LYS A N 1
ATOM 2287 C CA . LYS A 1 283 ? 4.794 18.191 16.317 1.00 46.22 283 LYS A CA 1
ATOM 2288 C C . LYS A 1 283 ? 5.060 16.809 15.725 1.00 46.22 283 LYS A C 1
ATOM 2290 O O . LYS A 1 283 ? 6.213 16.456 15.454 1.00 46.22 283 LYS A O 1
ATOM 2295 N N . LEU A 1 284 ? 3.994 16.031 15.531 1.00 52.56 284 LEU A N 1
ATOM 2296 C CA . LEU A 1 284 ? 4.064 14.783 14.777 1.00 52.56 284 LEU A CA 1
ATOM 2297 C C . LEU A 1 284 ? 4.472 15.113 13.342 1.00 52.56 284 LEU A C 1
ATOM 2299 O O . LEU A 1 284 ? 3.768 15.858 12.662 1.00 52.56 284 LEU A O 1
ATOM 2303 N N . SER A 1 285 ? 5.602 14.571 12.904 1.00 50.66 285 SER A N 1
ATOM 2304 C CA . SER A 1 285 ? 6.117 14.830 11.568 1.00 50.66 285 SER A CA 1
ATOM 2305 C C . SER A 1 285 ? 5.845 13.686 10.601 1.00 50.66 285 SER A C 1
ATOM 2307 O O . SER A 1 285 ? 5.439 13.963 9.486 1.00 50.66 285 SER A O 1
ATOM 2309 N N . LYS A 1 286 ? 6.015 12.414 10.984 1.00 58.69 286 LYS A N 1
ATOM 2310 C CA . LYS A 1 286 ? 6.013 11.310 10.003 1.00 58.69 286 LYS A CA 1
ATOM 2311 C C . LYS A 1 286 ? 5.337 10.033 10.504 1.00 58.69 286 LYS A C 1
ATOM 2313 O O . LYS A 1 286 ? 5.763 9.530 11.544 1.00 58.69 286 LYS A O 1
ATOM 2318 N N . PRO A 1 287 ? 4.421 9.428 9.728 1.00 54.50 287 PRO A N 1
ATOM 2319 C CA . PRO A 1 287 ? 4.214 7.989 9.744 1.00 54.50 287 PRO A CA 1
ATOM 2320 C C . PRO A 1 287 ? 5.276 7.307 8.866 1.00 54.50 287 PRO A C 1
ATOM 2322 O O . PRO A 1 287 ? 5.461 7.633 7.693 1.00 54.50 287 PRO A O 1
ATOM 2325 N N . THR A 1 288 ? 6.014 6.361 9.436 1.00 53.66 288 THR A N 1
ATOM 2326 C CA . THR A 1 288 ? 6.751 5.363 8.642 1.00 53.66 288 THR A CA 1
ATOM 2327 C C . THR A 1 288 ? 5.958 4.079 8.665 1.00 53.66 288 THR A C 1
ATOM 2329 O O . THR A 1 288 ? 5.400 3.735 9.704 1.00 53.66 288 THR A O 1
ATOM 2332 N N . VAL A 1 289 ? 5.915 3.376 7.540 1.00 52.50 289 VAL A N 1
ATOM 2333 C CA . VAL A 1 289 ? 5.340 2.039 7.463 1.00 52.50 289 VAL A CA 1
ATOM 2334 C C . VAL A 1 289 ? 6.405 1.118 6.907 1.00 52.50 289 VAL A C 1
ATOM 2336 O O . VAL A 1 289 ? 6.985 1.382 5.858 1.00 52.50 289 VAL A O 1
ATOM 2339 N N . LYS A 1 290 ? 6.669 0.042 7.634 1.00 53.62 290 LYS A N 1
ATOM 2340 C CA . LYS A 1 290 ? 7.369 -1.123 7.121 1.00 53.62 290 LYS A CA 1
ATOM 2341 C C . LYS A 1 290 ? 6.389 -2.273 7.189 1.00 53.62 290 LYS A C 1
ATOM 2343 O O . LYS A 1 290 ? 6.045 -2.721 8.280 1.00 53.62 290 LYS A O 1
ATOM 2348 N N . MET A 1 291 ? 5.951 -2.753 6.035 1.00 50.72 291 MET A N 1
ATOM 2349 C CA . MET A 1 291 ? 5.442 -4.112 5.969 1.00 50.72 291 MET A CA 1
ATOM 2350 C C . MET A 1 291 ? 6.629 -5.024 6.270 1.00 50.72 291 MET A C 1
ATOM 2352 O O . MET A 1 291 ? 7.661 -4.966 5.598 1.00 50.72 291 MET A O 1
ATOM 2356 N N . ALA A 1 292 ? 6.555 -5.742 7.385 1.00 42.47 292 ALA A N 1
ATOM 2357 C CA . ALA A 1 292 ? 7.627 -6.626 7.777 1.00 42.47 292 ALA A CA 1
ATOM 2358 C C . ALA A 1 292 ? 7.604 -7.837 6.840 1.00 42.47 292 ALA A C 1
ATOM 2360 O O . ALA A 1 292 ? 6.787 -8.738 6.988 1.00 42.47 292 ALA A O 1
ATOM 2361 N N . ASP A 1 293 ? 8.591 -7.880 5.947 1.00 44.09 293 ASP A N 1
ATOM 2362 C CA . ASP A 1 293 ? 9.022 -9.073 5.197 1.00 44.09 293 ASP A CA 1
ATOM 2363 C C . ASP A 1 293 ? 9.693 -10.116 6.121 1.00 44.09 293 ASP A C 1
ATOM 2365 O O . ASP A 1 293 ? 10.263 -11.105 5.670 1.00 44.09 293 ASP A O 1
ATOM 2369 N N . GLN A 1 294 ? 9.658 -9.851 7.431 1.00 36.22 294 GLN A N 1
ATOM 2370 C CA . GLN A 1 294 ? 10.264 -10.601 8.519 1.00 36.22 294 GLN A CA 1
ATOM 2371 C C . GLN A 1 294 ? 9.322 -10.660 9.728 1.00 36.22 294 GLN A C 1
ATOM 2373 O O . GLN A 1 294 ? 9.670 -10.246 10.832 1.00 36.22 294 GLN A O 1
ATOM 2378 N N . ALA A 1 295 ? 8.140 -11.240 9.561 1.00 39.78 295 ALA A N 1
ATOM 2379 C CA . ALA A 1 295 ? 7.917 -12.344 10.478 1.00 39.78 295 ALA A CA 1
ATOM 2380 C C . ALA A 1 295 ? 8.838 -13.449 9.948 1.00 39.78 295 ALA A C 1
ATOM 2382 O O . ALA A 1 295 ? 8.679 -13.861 8.796 1.00 39.78 295 ALA A O 1
ATOM 2383 N N . GLU A 1 296 ? 9.829 -13.904 10.726 1.00 51.59 296 GLU A N 1
ATOM 2384 C CA . GLU A 1 296 ? 10.206 -15.311 10.560 1.00 51.59 296 GLU A CA 1
ATOM 2385 C C . GLU A 1 296 ? 8.874 -16.058 10.522 1.00 51.59 296 GLU A C 1
ATOM 2387 O O . GLU A 1 296 ? 8.055 -15.859 11.425 1.00 51.59 296 GLU A O 1
ATOM 2392 N N . LEU A 1 297 ? 8.603 -16.782 9.429 1.00 57.09 297 LEU A N 1
ATOM 2393 C CA . LEU A 1 297 ? 7.412 -17.620 9.361 1.00 57.09 297 LEU A CA 1
ATOM 2394 C C . LEU A 1 297 ? 7.331 -18.358 10.699 1.00 57.09 297 LEU A C 1
ATOM 2396 O O . LEU A 1 297 ? 8.357 -18.933 11.084 1.00 57.09 297 LEU A O 1
ATOM 2400 N N . PRO A 1 298 ? 6.199 -18.264 11.425 1.00 70.62 298 PRO A N 1
ATOM 2401 C CA . PRO A 1 298 ? 6.082 -18.817 12.761 1.00 70.62 298 PRO A CA 1
ATOM 2402 C C . PRO A 1 298 ? 6.723 -20.198 12.816 1.00 70.62 298 PRO A C 1
ATOM 2404 O O . PRO A 1 298 ? 6.414 -21.065 11.996 1.00 70.62 298 PRO A O 1
ATOM 2407 N N . LYS A 1 299 ? 7.680 -20.362 13.731 1.00 81.69 299 LYS A N 1
ATOM 2408 C CA . LYS A 1 299 ? 8.295 -21.659 13.990 1.00 81.69 299 LYS A CA 1
ATOM 2409 C C . LYS A 1 299 ? 7.266 -22.490 14.729 1.00 81.69 299 LYS A C 1
ATOM 2411 O O . LYS A 1 299 ? 6.982 -22.228 15.896 1.00 81.69 299 LYS A O 1
ATOM 2416 N N . ILE A 1 300 ? 6.674 -23.430 14.017 1.00 88.00 300 ILE A N 1
ATOM 2417 C CA . ILE A 1 300 ? 5.648 -24.320 14.541 1.00 88.00 300 ILE A CA 1
ATOM 2418 C C . ILE A 1 300 ? 6.364 -25.592 14.959 1.00 88.00 300 ILE A C 1
ATOM 2420 O O . ILE A 1 300 ? 7.050 -26.211 14.148 1.00 88.00 300 ILE A O 1
ATOM 2424 N N . THR A 1 301 ? 6.245 -25.951 16.233 1.00 94.31 301 THR A N 1
ATOM 2425 C CA . THR A 1 301 ? 6.788 -27.215 16.730 1.00 94.31 301 THR A CA 1
ATOM 2426 C C . THR A 1 301 ? 5.936 -28.370 16.224 1.00 94.31 301 THR A C 1
ATOM 2428 O O . THR A 1 301 ? 4.750 -28.205 15.923 1.00 94.31 301 THR A O 1
ATOM 2431 N N . ARG A 1 302 ? 6.513 -29.573 16.189 1.00 92.00 302 ARG A N 1
ATOM 2432 C CA . ARG A 1 302 ? 5.750 -30.790 15.883 1.00 92.00 302 ARG A CA 1
ATOM 2433 C C . ARG A 1 302 ? 4.556 -30.979 16.828 1.00 92.00 302 ARG A C 1
ATOM 2435 O O . ARG A 1 302 ? 3.470 -31.310 16.373 1.00 92.00 302 ARG A O 1
ATOM 2442 N N . GLU A 1 303 ? 4.737 -30.681 18.114 1.00 93.06 303 GLU A N 1
ATOM 2443 C CA . GLU A 1 303 ? 3.668 -30.755 19.121 1.00 93.06 303 GLU A CA 1
ATOM 2444 C C . GLU A 1 303 ? 2.508 -29.793 18.840 1.00 93.06 303 GLU A C 1
ATOM 2446 O O . GLU A 1 303 ? 1.360 -30.109 19.147 1.00 93.06 303 GLU A O 1
ATOM 2451 N N . GLU A 1 304 ? 2.788 -28.605 18.297 1.00 94.50 304 GLU A N 1
ATOM 2452 C CA . GLU A 1 304 ? 1.732 -27.676 17.902 1.00 94.50 304 GLU A CA 1
ATOM 2453 C C . GLU A 1 304 ? 1.032 -28.171 16.641 1.00 94.50 304 GLU A C 1
ATOM 2455 O O . GLU A 1 304 ? -0.190 -28.265 16.636 1.00 94.50 304 GLU A O 1
ATOM 2460 N N . LEU A 1 305 ? 1.795 -28.574 15.620 1.00 94.81 305 LEU A N 1
ATOM 2461 C CA . LEU A 1 305 ? 1.262 -29.122 14.372 1.00 94.81 305 LEU A CA 1
ATOM 2462 C C . LEU A 1 305 ? 0.266 -30.269 14.620 1.00 94.81 305 LEU A C 1
ATOM 2464 O O . LEU A 1 305 ? -0.817 -30.276 14.039 1.00 94.81 305 LEU A O 1
ATOM 2468 N N . GLU A 1 306 ? 0.604 -31.210 15.503 1.00 92.88 306 GLU A N 1
ATOM 2469 C CA . GLU A 1 306 ? -0.218 -32.392 15.803 1.00 92.88 306 GLU A CA 1
ATOM 2470 C C . GLU A 1 306 ? -1.606 -32.051 16.381 1.00 92.88 306 GLU A C 1
ATOM 2472 O O . GLU A 1 306 ? -2.534 -32.857 16.279 1.00 92.88 306 GLU A O 1
ATOM 2477 N N . LYS A 1 307 ? -1.796 -30.845 16.937 1.00 93.25 307 LYS A N 1
ATOM 2478 C CA . LYS A 1 307 ? -3.109 -30.380 17.423 1.00 93.25 307 LYS A CA 1
ATOM 2479 C C . LYS A 1 307 ? -4.071 -30.021 16.289 1.00 93.25 307 LYS A C 1
ATOM 2481 O O . LYS A 1 307 ? -5.279 -29.968 16.517 1.00 93.25 307 LYS A O 1
ATOM 2486 N N . HIS A 1 308 ? -3.558 -29.785 15.085 1.00 94.94 308 HIS A N 1
ATOM 2487 C CA . HIS A 1 308 ? -4.320 -29.343 13.919 1.00 94.94 308 HIS A CA 1
ATOM 2488 C C . HIS A 1 308 ? -4.600 -30.513 12.962 1.00 94.94 308 HIS A C 1
ATOM 2490 O O . HIS A 1 308 ? -4.147 -30.538 11.817 1.00 94.94 308 HIS A O 1
ATOM 2496 N N . CYS A 1 309 ? -5.345 -31.510 13.448 1.00 93.06 309 CYS A N 1
ATOM 2497 C CA . CYS A 1 309 ? -5.665 -32.750 12.727 1.00 93.06 309 CYS A CA 1
ATOM 2498 C C . CYS A 1 309 ? -7.179 -33.014 12.572 1.00 93.06 309 CYS A C 1
ATOM 2500 O O . CYS A 1 309 ? -7.604 -34.158 12.416 1.00 93.06 309 CYS A O 1
ATOM 2502 N N . THR A 1 310 ? -8.013 -31.972 12.632 1.00 93.38 310 THR A N 1
ATOM 2503 C CA . THR A 1 310 ? -9.486 -32.087 12.561 1.00 93.38 310 THR A CA 1
ATOM 2504 C C . THR A 1 310 ? -10.058 -31.260 11.414 1.00 93.38 310 THR A C 1
ATOM 2506 O O . THR A 1 310 ? -9.403 -30.342 10.945 1.00 93.38 310 THR A O 1
ATOM 2509 N N . ALA A 1 311 ? -11.295 -31.527 10.986 1.00 87.88 311 ALA A N 1
ATOM 2510 C CA . ALA A 1 311 ? -11.911 -30.792 9.875 1.00 87.88 311 ALA A CA 1
ATOM 2511 C C . ALA A 1 311 ? -12.055 -29.279 10.139 1.00 87.88 311 ALA A C 1
ATOM 2513 O O . ALA A 1 311 ? -11.971 -28.490 9.206 1.00 87.88 311 ALA A O 1
ATOM 2514 N N . ASP A 1 312 ? -12.213 -28.881 11.406 1.00 88.38 312 ASP A N 1
ATOM 2515 C CA . ASP A 1 312 ? -12.318 -27.475 11.823 1.00 88.38 312 ASP A CA 1
ATOM 2516 C C . ASP A 1 312 ? -10.948 -26.810 12.064 1.00 88.38 312 ASP A C 1
ATOM 2518 O O . ASP A 1 312 ? -10.877 -25.620 12.373 1.00 88.38 312 ASP A O 1
ATOM 2522 N N . SER A 1 313 ? -9.858 -27.580 11.983 1.00 89.50 313 SER A N 1
ATOM 2523 C CA . SER A 1 313 ? -8.491 -27.135 12.251 1.00 89.50 313 SER A CA 1
ATOM 2524 C C . SER A 1 313 ? -7.505 -28.169 11.695 1.00 89.50 313 SER A C 1
ATOM 2526 O O . SER A 1 313 ? -7.153 -29.134 12.387 1.00 89.50 313 SER A O 1
ATOM 2528 N N . LEU A 1 314 ? -7.122 -27.996 10.426 1.00 93.88 314 LEU A N 1
ATOM 2529 C CA . LEU A 1 314 ? -6.372 -28.965 9.628 1.00 93.88 314 LEU A CA 1
ATOM 2530 C C . LEU A 1 314 ? -5.103 -28.348 9.042 1.00 93.88 314 LEU A C 1
ATOM 2532 O O . LEU A 1 314 ? -5.160 -27.581 8.077 1.00 93.88 314 LEU A O 1
ATOM 2536 N N . TRP A 1 315 ? -3.949 -28.697 9.607 1.00 97.38 315 TRP A N 1
ATOM 2537 C CA . TRP A 1 315 ? -2.650 -28.238 9.123 1.00 97.38 315 TRP A CA 1
ATOM 2538 C C . TRP A 1 315 ? -1.829 -29.394 8.569 1.00 97.38 315 TRP A C 1
ATOM 2540 O O . TRP A 1 315 ? -1.864 -30.498 9.104 1.00 97.38 315 TRP A O 1
ATOM 2550 N N . ILE A 1 316 ? -1.069 -29.143 7.507 1.00 96.88 316 ILE A N 1
ATOM 2551 C CA . ILE A 1 316 ? -0.239 -30.155 6.842 1.00 96.88 316 ILE A CA 1
ATOM 2552 C C . ILE A 1 316 ? 1.125 -29.549 6.517 1.00 96.88 316 ILE A C 1
ATOM 2554 O O . ILE A 1 316 ? 1.232 -28.354 6.225 1.00 96.88 316 ILE A O 1
ATOM 2558 N N . VAL A 1 317 ? 2.178 -30.364 6.571 1.00 96.62 317 VAL A N 1
ATOM 2559 C CA . VAL A 1 317 ? 3.532 -29.958 6.190 1.00 96.62 317 VAL A CA 1
ATOM 2560 C C . VAL A 1 317 ? 3.869 -30.393 4.768 1.00 96.62 317 VAL A C 1
ATOM 2562 O O . VAL A 1 317 ? 3.681 -31.549 4.402 1.00 96.62 317 VAL A O 1
ATOM 2565 N N . PHE A 1 318 ? 4.419 -29.452 3.993 1.00 91.94 318 PHE A N 1
ATOM 2566 C CA . PHE A 1 318 ? 5.016 -29.704 2.679 1.00 91.94 318 PHE A CA 1
ATOM 2567 C C . PHE A 1 318 ? 6.364 -28.981 2.560 1.00 91.94 318 PHE A C 1
ATOM 2569 O O . PHE A 1 318 ? 6.435 -27.749 2.632 1.00 91.94 318 PHE A O 1
ATOM 2576 N N . GLY A 1 319 ? 7.448 -29.730 2.365 1.00 85.94 319 GLY A N 1
ATOM 2577 C CA . GLY A 1 319 ? 8.808 -29.212 2.225 1.00 85.94 319 GLY A CA 1
ATOM 2578 C C . GLY A 1 319 ? 9.277 -28.413 3.444 1.00 85.94 319 GLY A C 1
ATOM 2579 O O . GLY A 1 319 ? 9.849 -27.335 3.280 1.00 85.94 319 GLY A O 1
ATOM 2580 N N . GLY A 1 320 ? 8.967 -28.888 4.657 1.00 85.44 320 GLY A N 1
ATOM 2581 C CA . GLY A 1 320 ? 9.333 -28.228 5.920 1.00 85.44 320 GLY A CA 1
ATOM 2582 C C . GLY A 1 320 ? 8.540 -26.955 6.244 1.00 85.44 320 GLY A C 1
ATOM 2583 O O . GLY A 1 320 ? 8.880 -26.229 7.175 1.00 85.44 320 GLY A O 1
ATOM 2584 N N . LYS A 1 321 ? 7.480 -26.655 5.490 1.00 87.31 321 LYS A N 1
ATOM 2585 C CA . LYS A 1 321 ? 6.574 -25.524 5.729 1.00 87.31 321 LYS A CA 1
ATOM 2586 C C . LYS A 1 321 ? 5.204 -26.021 6.163 1.00 87.31 321 LYS A C 1
ATOM 2588 O O . LYS A 1 321 ? 4.764 -27.046 5.659 1.00 87.31 321 LYS A O 1
ATOM 2593 N N . VAL A 1 322 ? 4.536 -25.286 7.047 1.00 92.94 322 VAL A N 1
ATOM 2594 C CA . VAL A 1 322 ? 3.220 -25.647 7.593 1.00 92.94 322 VAL A CA 1
ATOM 2595 C C . VAL A 1 322 ? 2.122 -24.848 6.906 1.00 92.94 322 VAL A C 1
ATOM 2597 O O . VAL A 1 322 ? 2.230 -23.623 6.804 1.00 92.94 322 VAL A O 1
ATOM 2600 N N . TYR A 1 323 ? 1.062 -25.528 6.478 1.00 90.50 323 TYR A N 1
ATOM 2601 C CA . TYR A 1 323 ? -0.056 -24.939 5.753 1.00 90.50 323 TYR A CA 1
ATOM 2602 C C . TYR A 1 323 ? -1.379 -25.248 6.448 1.00 90.50 323 TYR A C 1
ATOM 2604 O O . TYR A 1 323 ? -1.673 -26.414 6.690 1.00 90.50 323 TYR A O 1
ATOM 2612 N N . ASP A 1 324 ? -2.179 -24.223 6.727 1.00 92.06 324 ASP A N 1
ATOM 2613 C CA . ASP A 1 324 ? -3.541 -24.341 7.237 1.00 92.06 324 ASP A CA 1
ATOM 2614 C C . ASP A 1 324 ? -4.525 -24.527 6.082 1.00 92.06 324 ASP A C 1
ATOM 2616 O O . ASP A 1 324 ? -4.968 -23.566 5.454 1.00 92.06 324 ASP A O 1
ATOM 2620 N N . VAL A 1 325 ? -4.874 -25.778 5.803 1.00 93.75 325 VAL A N 1
ATOM 2621 C CA . VAL A 1 325 ? -5.778 -26.154 4.710 1.00 93.75 325 VAL A CA 1
ATOM 2622 C C . VAL A 1 325 ? -7.224 -26.325 5.178 1.00 93.75 325 VAL A C 1
ATOM 2624 O O . VAL A 1 325 ? -8.051 -26.814 4.412 1.00 93.75 325 VAL A O 1
ATOM 2627 N N . THR A 1 326 ? -7.569 -25.885 6.394 1.00 88.06 326 THR A N 1
ATOM 2628 C CA . THR A 1 326 ? -8.917 -26.031 6.981 1.00 88.06 326 THR A CA 1
ATOM 2629 C C . THR A 1 326 ? -10.004 -25.535 6.031 1.00 88.06 326 THR A C 1
ATOM 2631 O O . THR A 1 326 ? -10.960 -26.240 5.725 1.00 88.06 326 THR A O 1
ATOM 2634 N N . LYS A 1 327 ? -9.823 -24.326 5.485 1.00 88.81 327 LYS A N 1
ATOM 2635 C CA . LYS A 1 327 ? -10.789 -23.708 4.561 1.00 88.81 327 LYS A CA 1
ATOM 2636 C C . LYS A 1 327 ? -10.759 -24.306 3.153 1.00 88.81 327 LYS A C 1
ATOM 2638 O O . LYS A 1 327 ? -11.649 -24.015 2.371 1.00 88.81 327 LYS A O 1
ATOM 2643 N N . PHE A 1 328 ? -9.727 -25.080 2.821 1.00 86.88 328 PHE A N 1
ATOM 2644 C CA . PHE A 1 328 ? -9.579 -25.733 1.519 1.00 86.88 328 PHE A CA 1
ATOM 2645 C C . PHE A 1 328 ? -10.136 -27.156 1.505 1.00 86.88 328 PHE A C 1
ATOM 2647 O O . PHE A 1 328 ? -10.237 -27.761 0.441 1.00 86.88 328 PHE A O 1
ATOM 2654 N N . LEU A 1 329 ? -10.487 -27.695 2.675 1.00 82.50 329 LEU A N 1
ATOM 2655 C CA . LEU A 1 329 ? -10.834 -29.097 2.842 1.00 82.50 329 LEU A CA 1
ATOM 2656 C C . LEU A 1 329 ? -11.910 -29.565 1.854 1.00 82.50 329 LEU A C 1
ATOM 2658 O O . LEU A 1 329 ? -11.720 -30.591 1.212 1.00 82.50 329 LEU A O 1
ATOM 2662 N N . GLU A 1 330 ? -12.993 -28.798 1.702 1.00 85.75 330 GLU A N 1
ATOM 2663 C CA . GLU A 1 330 ? -14.121 -29.123 0.810 1.00 85.75 330 GLU A CA 1
ATOM 2664 C C . GLU A 1 330 ? -13.864 -28.798 -0.669 1.00 85.75 330 GLU A C 1
ATOM 2666 O O . GLU A 1 330 ? -14.538 -29.333 -1.548 1.00 85.75 330 GLU A O 1
ATOM 2671 N N . ASP A 1 331 ? -12.876 -27.949 -0.950 1.00 83.44 331 ASP A N 1
ATOM 2672 C CA . ASP A 1 331 ? -12.533 -27.500 -2.301 1.00 83.44 331 ASP A CA 1
ATOM 2673 C C . ASP A 1 331 ? -11.435 -28.363 -2.944 1.00 83.44 331 ASP A C 1
ATOM 2675 O O . ASP A 1 331 ? -11.073 -28.157 -4.107 1.00 83.44 331 ASP A O 1
ATOM 2679 N N . HIS A 1 332 ? -10.884 -29.333 -2.204 1.00 89.69 332 HIS A N 1
ATOM 2680 C CA . HIS A 1 332 ? -9.783 -30.157 -2.672 1.00 89.69 332 HIS A CA 1
ATOM 2681 C C . HIS A 1 332 ? -10.231 -31.142 -3.770 1.00 89.69 332 HIS A C 1
ATOM 2683 O O . HIS A 1 332 ? -11.007 -32.060 -3.495 1.00 89.69 332 HIS A O 1
ATOM 2689 N N . PRO A 1 333 ? -9.690 -31.056 -5.006 1.00 87.88 333 PRO A N 1
ATOM 2690 C CA . PRO A 1 333 ? -10.107 -31.936 -6.104 1.00 87.88 333 PRO A CA 1
ATOM 2691 C C . PRO A 1 333 ? -9.829 -33.428 -5.866 1.00 87.88 333 PRO A C 1
ATOM 2693 O O . PRO A 1 333 ? -10.474 -34.272 -6.484 1.00 87.88 333 PRO A O 1
ATOM 2696 N N . GLY A 1 334 ? -8.872 -33.756 -4.988 1.00 86.25 334 GLY A N 1
ATOM 2697 C CA . GLY A 1 334 ? -8.567 -35.128 -4.569 1.00 86.25 334 GLY A CA 1
ATOM 2698 C C . GLY A 1 334 ? -9.501 -35.680 -3.484 1.00 86.25 334 GLY A C 1
ATOM 2699 O O . GLY A 1 334 ? -9.325 -36.823 -3.069 1.00 86.25 334 GLY A O 1
ATOM 2700 N N . GLY A 1 335 ? -10.483 -34.891 -3.035 1.00 87.25 335 GLY A N 1
ATOM 2701 C CA . GLY A 1 335 ? -11.409 -35.224 -1.956 1.00 87.25 335 GLY A CA 1
ATOM 2702 C C . GLY A 1 335 ? -10.889 -34.834 -0.570 1.00 87.25 335 GLY A C 1
ATOM 2703 O O . GLY A 1 335 ? -9.693 -34.627 -0.366 1.00 87.25 335 GLY A O 1
ATOM 2704 N N . ASN A 1 336 ? -11.802 -34.734 0.393 1.00 89.56 336 ASN A N 1
ATOM 2705 C CA . ASN A 1 336 ? -11.496 -34.285 1.754 1.00 89.56 336 ASN A CA 1
ATOM 2706 C C . ASN A 1 336 ? -10.689 -35.335 2.532 1.00 89.56 336 ASN A C 1
ATOM 2708 O O . ASN A 1 336 ? -9.799 -34.989 3.309 1.00 89.56 336 ASN A O 1
ATOM 2712 N N . ASP A 1 337 ? -10.993 -36.617 2.307 1.00 88.31 337 ASP A N 1
ATOM 2713 C CA . ASP A 1 337 ? -10.453 -37.741 3.081 1.00 88.31 337 ASP A CA 1
ATOM 2714 C C . ASP A 1 337 ? -8.921 -37.789 3.043 1.00 88.31 337 ASP A C 1
ATOM 2716 O O . ASP A 1 337 ? -8.286 -38.041 4.066 1.00 88.31 337 ASP A O 1
ATOM 2720 N N . ILE A 1 338 ? -8.321 -37.461 1.893 1.00 90.88 338 ILE A N 1
ATOM 2721 C CA . ILE A 1 338 ? -6.863 -37.484 1.740 1.00 90.88 338 ILE A CA 1
ATOM 2722 C C . ILE A 1 338 ? -6.183 -36.364 2.538 1.00 90.88 338 ILE A C 1
ATOM 2724 O O . ILE A 1 338 ? -5.147 -36.589 3.149 1.00 90.88 338 ILE A O 1
ATOM 2728 N N . LEU A 1 339 ? -6.779 -35.166 2.620 1.00 91.31 339 LEU A N 1
ATOM 2729 C CA . LEU A 1 339 ? -6.231 -34.096 3.463 1.00 91.31 339 LEU A CA 1
ATOM 2730 C C . LEU A 1 339 ? -6.373 -34.444 4.949 1.00 91.31 339 LEU A C 1
ATOM 2732 O O . LEU A 1 339 ? -5.456 -34.191 5.730 1.00 91.31 339 LEU A O 1
ATOM 2736 N N . MET A 1 340 ? -7.492 -35.066 5.334 1.00 93.06 340 MET A N 1
ATOM 2737 C CA . MET A 1 340 ? -7.728 -35.514 6.709 1.00 93.06 340 MET A CA 1
ATOM 2738 C C . MET A 1 340 ? -6.727 -36.585 7.161 1.00 93.06 340 MET A C 1
ATOM 2740 O O . MET A 1 340 ? -6.289 -36.558 8.310 1.00 93.06 340 MET A O 1
ATOM 2744 N N . GLU A 1 341 ? -6.319 -37.497 6.274 1.00 91.75 341 GLU A N 1
ATOM 2745 C CA . GLU A 1 341 ? -5.322 -38.535 6.579 1.00 91.75 341 GLU A CA 1
ATOM 2746 C C . GLU A 1 341 ? -3.947 -37.949 6.961 1.00 91.75 341 GLU A C 1
ATOM 2748 O O . GLU A 1 341 ? -3.234 -38.493 7.823 1.00 91.75 341 GLU A O 1
ATOM 2753 N N . HIS A 1 342 ? -3.616 -36.796 6.377 1.00 95.88 342 HIS A N 1
ATOM 2754 C CA . HIS A 1 342 ? -2.358 -36.075 6.573 1.00 95.88 342 HIS A CA 1
ATOM 2755 C C . HIS A 1 342 ? -2.441 -34.917 7.580 1.00 95.88 342 HIS A C 1
ATOM 2757 O O . HIS A 1 342 ? -1.439 -34.238 7.815 1.00 95.88 342 HIS A O 1
ATOM 2763 N N . GLY A 1 343 ? -3.596 -34.711 8.216 1.00 95.31 343 GLY A N 1
ATOM 2764 C CA . GLY A 1 343 ? -3.775 -33.693 9.247 1.00 95.31 343 GLY A CA 1
ATOM 2765 C C . GLY A 1 343 ? -2.769 -33.829 10.391 1.00 95.31 343 GLY A C 1
ATOM 2766 O O . GLY A 1 343 ? -2.622 -34.901 10.981 1.00 95.31 343 GLY A O 1
ATOM 2767 N N . GLY A 1 344 ? -2.074 -32.739 10.702 1.00 94.44 344 GLY A N 1
ATOM 2768 C CA . GLY A 1 344 ? -1.028 -32.672 11.718 1.00 94.44 344 GLY A CA 1
ATOM 2769 C C . GLY A 1 344 ? 0.278 -33.385 11.344 1.00 94.44 344 GLY A C 1
ATOM 2770 O O . GLY A 1 344 ? 1.094 -33.649 12.227 1.00 94.44 344 GLY A O 1
ATOM 2771 N N . LYS A 1 345 ? 0.491 -33.736 10.067 1.00 95.56 345 LYS A N 1
ATOM 2772 C CA . LYS A 1 345 ? 1.645 -34.528 9.604 1.00 95.56 345 LYS A CA 1
ATOM 2773 C C . LYS A 1 345 ? 2.386 -33.863 8.446 1.00 95.56 345 LYS A C 1
ATOM 2775 O O . LYS A 1 345 ? 1.927 -32.889 7.854 1.00 95.56 345 LYS A O 1
ATOM 2780 N N . ASP A 1 346 ? 3.552 -34.421 8.130 1.00 95.69 346 ASP A N 1
ATOM 2781 C CA . ASP A 1 346 ? 4.290 -34.133 6.901 1.00 95.69 346 ASP A CA 1
ATOM 2782 C C . ASP A 1 346 ? 3.820 -35.066 5.786 1.00 95.69 346 ASP A C 1
ATOM 2784 O O . ASP A 1 346 ? 3.825 -36.282 5.960 1.00 95.69 346 ASP A O 1
ATOM 2788 N N . ALA A 1 347 ? 3.382 -34.473 4.677 1.00 95.94 347 ALA A N 1
ATOM 2789 C CA . ALA A 1 347 ? 2.890 -35.156 3.485 1.00 95.94 347 ALA A CA 1
ATOM 2790 C C . ALA A 1 347 ? 3.680 -34.726 2.240 1.00 95.94 347 ALA A C 1
ATOM 2792 O O . ALA A 1 347 ? 3.155 -34.706 1.127 1.00 95.94 347 ALA A O 1
ATOM 2793 N N . THR A 1 348 ? 4.940 -34.315 2.423 1.00 91.94 348 THR A N 1
ATOM 2794 C CA . THR A 1 348 ? 5.801 -33.855 1.327 1.00 91.94 348 THR A CA 1
ATOM 2795 C C . THR A 1 348 ? 5.948 -34.920 0.248 1.00 91.94 348 THR A C 1
ATOM 2797 O O . THR A 1 348 ? 5.758 -34.605 -0.920 1.00 91.94 348 THR A O 1
ATOM 2800 N N . GLU A 1 349 ? 6.263 -36.161 0.621 1.00 92.00 349 GLU A N 1
ATOM 2801 C CA . GLU A 1 349 ? 6.468 -37.249 -0.344 1.00 92.00 349 GLU A CA 1
ATOM 2802 C C . GLU A 1 349 ? 5.178 -37.549 -1.119 1.00 92.00 349 GLU A C 1
ATOM 2804 O O . GLU A 1 349 ? 5.178 -37.474 -2.347 1.00 92.00 349 GLU A O 1
ATOM 2809 N N . ASP A 1 350 ? 4.056 -37.737 -0.416 1.00 91.88 350 ASP A N 1
ATOM 2810 C CA . ASP A 1 350 ? 2.749 -38.004 -1.031 1.00 91.88 350 ASP A CA 1
ATOM 2811 C C . ASP A 1 350 ? 2.312 -36.875 -1.984 1.00 91.88 350 ASP A C 1
ATOM 2813 O O . ASP A 1 350 ? 1.787 -37.112 -3.075 1.00 91.88 350 ASP A O 1
ATOM 2817 N N . PHE A 1 351 ? 2.567 -35.618 -1.607 1.00 90.88 351 PHE A N 1
ATOM 2818 C CA . PHE A 1 351 ? 2.242 -34.456 -2.434 1.00 90.88 351 PHE A CA 1
ATOM 2819 C C . PHE A 1 351 ? 3.061 -34.396 -3.729 1.00 90.88 351 PHE A C 1
ATOM 2821 O O . PHE A 1 351 ? 2.529 -33.992 -4.774 1.00 90.88 351 PHE A O 1
ATOM 2828 N N . GLU A 1 352 ? 4.343 -34.763 -3.665 1.00 86.50 352 GLU A N 1
ATOM 2829 C CA . GLU A 1 352 ? 5.235 -34.806 -4.825 1.00 86.50 352 GLU A CA 1
ATOM 2830 C C . GLU A 1 352 ? 4.908 -35.993 -5.745 1.00 86.50 352 GLU A C 1
ATOM 2832 O O . GLU A 1 352 ? 4.850 -35.804 -6.964 1.00 86.50 352 GLU A O 1
ATOM 2837 N N . ASP A 1 353 ? 4.592 -37.164 -5.185 1.00 90.00 353 ASP A N 1
ATOM 2838 C CA . ASP A 1 353 ? 4.274 -38.390 -5.931 1.00 90.00 353 ASP A CA 1
ATOM 2839 C C . ASP A 1 353 ? 2.989 -38.277 -6.763 1.00 90.00 353 ASP A C 1
ATOM 2841 O O . ASP A 1 353 ? 2.911 -38.797 -7.879 1.00 90.00 353 ASP A O 1
ATOM 2845 N N . VAL A 1 354 ? 1.989 -37.540 -6.269 1.00 91.38 354 VAL A N 1
ATOM 2846 C CA . VAL A 1 354 ? 0.752 -37.255 -7.021 1.00 91.38 354 VAL A CA 1
ATOM 2847 C C . VAL A 1 354 ? 1.013 -36.353 -8.237 1.00 91.38 354 VAL A C 1
ATOM 2849 O O . VAL A 1 354 ? 0.254 -36.382 -9.208 1.00 91.38 354 VAL A O 1
ATOM 2852 N N . GLY A 1 355 ? 2.086 -35.555 -8.224 1.00 85.94 355 GLY A N 1
ATOM 2853 C CA . GLY A 1 355 ? 2.440 -34.694 -9.353 1.00 85.94 355 GLY A CA 1
ATOM 2854 C C . GLY A 1 355 ? 1.520 -33.479 -9.516 1.00 85.94 355 GLY A C 1
ATOM 2855 O O . GLY A 1 355 ? 1.122 -33.142 -10.633 1.00 85.94 355 GLY A O 1
ATOM 2856 N N . HIS A 1 356 ? 1.187 -32.801 -8.413 1.00 85.88 356 HIS A N 1
ATOM 2857 C CA . HIS A 1 356 ? 0.365 -31.586 -8.426 1.00 85.88 356 HIS A CA 1
ATOM 2858 C C . HIS A 1 356 ? 0.898 -30.517 -9.398 1.00 85.88 356 HIS A C 1
ATOM 2860 O O . HIS A 1 356 ? 2.103 -30.233 -9.441 1.00 85.88 356 HIS A O 1
ATOM 2866 N N . SER A 1 357 ? -0.019 -29.895 -10.151 1.00 68.19 357 SER A N 1
ATOM 2867 C CA . SER A 1 357 ? 0.289 -28.858 -11.143 1.00 68.19 357 SER A CA 1
ATOM 2868 C C . SER A 1 357 ? 0.936 -27.617 -10.518 1.00 68.19 357 SER A C 1
ATOM 2870 O O . SER A 1 357 ? 0.859 -27.386 -9.308 1.00 68.19 357 SER A O 1
ATOM 2872 N N . SER A 1 358 ? 1.546 -26.769 -11.353 1.00 52.69 358 SER A N 1
ATOM 2873 C CA . SER A 1 358 ? 2.054 -25.459 -10.921 1.00 52.69 358 SER A CA 1
ATOM 2874 C C . SER A 1 358 ? 0.978 -24.636 -10.215 1.00 52.69 358 SER A C 1
ATOM 2876 O O . SER A 1 358 ? 1.245 -24.047 -9.173 1.00 52.69 358 SER A O 1
ATOM 2878 N N . ASP A 1 359 ? -0.248 -24.659 -10.735 1.00 49.53 359 ASP A N 1
ATOM 2879 C CA . ASP A 1 359 ? -1.363 -23.883 -10.197 1.00 49.53 359 ASP A CA 1
ATOM 2880 C C . ASP A 1 359 ? -1.808 -24.415 -8.830 1.00 49.53 359 ASP A C 1
ATOM 2882 O O . ASP A 1 359 ? -2.086 -23.629 -7.930 1.00 49.53 359 ASP A O 1
ATOM 2886 N N . ALA A 1 360 ? -1.796 -25.739 -8.632 1.00 63.50 360 ALA A N 1
ATOM 2887 C CA . ALA A 1 360 ? -2.081 -26.355 -7.336 1.00 63.50 360 ALA A CA 1
ATOM 2888 C C . ALA A 1 360 ? -1.002 -26.025 -6.287 1.00 63.50 360 ALA A C 1
ATOM 2890 O O . ALA A 1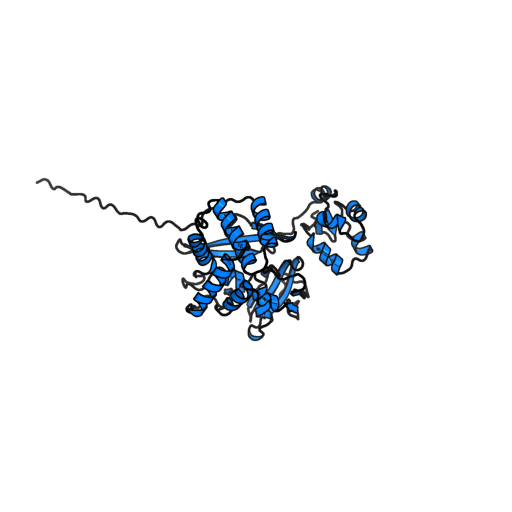 360 ? -1.311 -25.784 -5.121 1.00 63.50 360 ALA A O 1
ATOM 2891 N N . ARG A 1 361 ? 0.269 -25.953 -6.700 1.00 70.75 361 ARG A N 1
ATOM 2892 C CA . ARG A 1 361 ? 1.383 -25.543 -5.825 1.00 70.75 361 ARG A CA 1
ATOM 2893 C C . ARG A 1 361 ? 1.293 -24.072 -5.443 1.00 70.75 361 ARG A C 1
ATOM 2895 O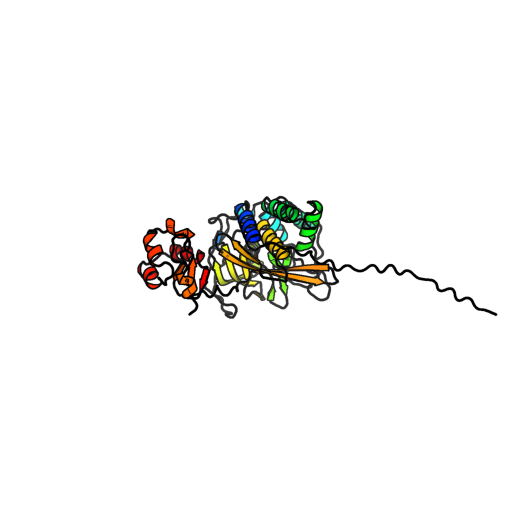 O . ARG A 1 361 ? 1.507 -23.736 -4.283 1.00 70.75 361 ARG A O 1
ATOM 2902 N N . VAL A 1 362 ? 0.928 -23.217 -6.398 1.00 53.84 362 VAL A N 1
ATOM 2903 C CA . VAL A 1 362 ? 0.640 -21.807 -6.126 1.00 53.84 362 VAL A CA 1
ATOM 2904 C C . VAL A 1 362 ? -0.536 -21.700 -5.160 1.00 53.84 362 VAL A C 1
ATOM 2906 O O . VAL A 1 362 ? -0.396 -21.005 -4.164 1.00 53.84 362 VAL A O 1
ATOM 2909 N N . LEU A 1 363 ? -1.639 -22.426 -5.395 1.00 60.69 363 LEU A N 1
ATOM 2910 C CA . LEU A 1 363 ? -2.816 -22.471 -4.517 1.00 60.69 363 LEU A CA 1
ATOM 2911 C C . LEU A 1 363 ? -2.447 -22.846 -3.073 1.00 60.69 363 LEU A C 1
ATOM 2913 O O . LEU A 1 363 ? -2.824 -22.139 -2.140 1.00 60.69 363 LEU A O 1
ATOM 2917 N N . ARG A 1 364 ? -1.650 -23.907 -2.897 1.00 80.12 364 ARG A N 1
ATOM 2918 C CA . ARG A 1 364 ? -1.128 -24.351 -1.596 1.00 80.12 364 ARG A CA 1
ATOM 2919 C C . ARG A 1 364 ? -0.381 -23.236 -0.862 1.00 80.12 364 ARG A C 1
ATOM 2921 O O . ARG A 1 364 ? -0.583 -23.067 0.336 1.00 80.12 364 ARG A O 1
ATOM 2928 N N . ASP A 1 365 ? 0.457 -22.466 -1.557 1.00 68.50 365 ASP A N 1
ATOM 2929 C CA . ASP A 1 365 ? 1.317 -21.441 -0.945 1.00 68.50 365 ASP A CA 1
ATOM 2930 C C . ASP A 1 365 ? 0.550 -20.324 -0.212 1.00 68.50 365 ASP A C 1
ATOM 2932 O O . ASP A 1 365 ? 1.129 -19.613 0.612 1.00 68.50 365 ASP A O 1
ATOM 2936 N N . GLY A 1 366 ? -0.755 -20.204 -0.444 1.00 59.44 366 GLY A N 1
ATOM 2937 C CA . GLY A 1 366 ? -1.640 -19.335 0.325 1.00 59.44 366 GLY A CA 1
ATOM 2938 C C . GLY A 1 366 ? -2.032 -19.750 1.698 1.00 59.44 366 GLY A C 1
ATOM 2939 O O . GLY A 1 366 ? -2.356 -18.912 2.530 1.00 59.44 366 GLY A O 1
ATOM 2940 N N . TYR A 1 367 ? -2.044 -21.052 1.897 1.00 77.94 367 TYR A N 1
ATOM 2941 C CA . TYR A 1 367 ? -2.391 -21.649 3.163 1.00 77.94 367 TYR A CA 1
ATOM 2942 C C . TYR A 1 367 ? -1.176 -21.646 4.096 1.00 77.94 367 TYR A C 1
ATOM 2944 O O . TYR A 1 367 ? -1.264 -22.124 5.213 1.00 77.94 367 TYR A O 1
ATOM 2952 N N . LEU A 1 368 ? -0.027 -21.106 3.668 1.00 74.88 368 LEU A N 1
ATOM 2953 C CA . LEU A 1 368 ? 1.217 -21.091 4.429 1.00 74.88 368 LEU A CA 1
ATOM 2954 C C . LEU A 1 368 ? 1.092 -20.264 5.715 1.00 74.88 368 LEU A C 1
ATOM 2956 O O . LEU A 1 368 ? 0.995 -19.036 5.669 1.00 74.88 368 LEU A O 1
ATOM 2960 N N . VAL A 1 369 ? 1.213 -20.935 6.859 1.00 80.94 369 VAL A N 1
ATOM 2961 C CA . VAL A 1 369 ? 1.117 -20.324 8.194 1.00 80.94 369 VAL A CA 1
ATOM 2962 C C . VAL A 1 369 ? 2.430 -20.347 8.974 1.00 80.94 369 VAL A C 1
ATOM 2964 O O . VAL A 1 369 ? 2.587 -19.567 9.911 1.00 80.94 369 VAL A O 1
ATOM 2967 N N . GLY A 1 370 ? 3.410 -21.165 8.578 1.00 82.12 370 GLY A N 1
ATOM 2968 C CA . GLY A 1 370 ? 4.696 -21.211 9.275 1.00 82.12 370 GLY A CA 1
ATOM 2969 C C . GLY A 1 370 ? 5.748 -22.130 8.657 1.00 82.12 370 GLY A C 1
ATOM 2970 O O . GLY A 1 370 ? 5.591 -22.646 7.550 1.00 82.12 370 GLY A O 1
ATOM 2971 N N . ILE A 1 371 ? 6.848 -22.318 9.383 1.00 84.31 371 ILE A N 1
ATOM 2972 C CA . ILE A 1 371 ? 7.911 -23.290 9.087 1.00 84.31 371 ILE A CA 1
ATOM 2973 C C . ILE A 1 371 ? 7.923 -24.311 10.222 1.00 84.31 371 ILE A C 1
ATOM 2975 O O . ILE A 1 371 ? 7.823 -23.929 11.390 1.00 84.31 371 ILE A O 1
ATOM 2979 N N . LEU A 1 372 ? 8.051 -25.593 9.884 1.00 91.06 372 LEU A N 1
ATOM 2980 C CA . LEU A 1 372 ? 8.216 -26.640 10.883 1.00 91.06 372 LEU A CA 1
ATOM 2981 C C . LEU A 1 372 ? 9.592 -26.473 11.539 1.00 91.06 372 LEU A C 1
ATOM 2983 O O . LEU A 1 372 ? 10.616 -26.469 10.854 1.00 91.06 372 LEU A O 1
ATOM 2987 N N . ALA A 1 373 ? 9.606 -26.292 12.853 1.00 85.88 373 ALA A N 1
ATOM 2988 C CA . ALA A 1 373 ? 10.817 -26.260 13.657 1.00 85.88 373 ALA A CA 1
ATOM 2989 C C . ALA A 1 373 ? 10.916 -27.553 14.470 1.00 85.88 373 ALA A C 1
ATOM 2991 O O . ALA A 1 373 ? 9.921 -27.984 15.058 1.00 85.88 373 ALA A O 1
ATOM 2992 N N . ASP A 1 374 ? 12.109 -28.151 14.456 1.00 64.38 374 ASP A N 1
ATOM 2993 C CA . ASP A 1 374 ? 12.427 -29.397 15.164 1.00 64.38 374 ASP A CA 1
ATOM 2994 C C . ASP A 1 374 ? 12.294 -29.282 16.687 1.00 64.38 374 ASP A C 1
ATOM 2996 O O . ASP A 1 374 ? 12.716 -28.240 17.253 1.00 64.38 374 ASP A O 1
#

pLDDT: mean 83.13, std 17.78, range [28.98, 98.44]

Secondary structure (DSSP, 8-state):
--------------------PPPP----HHHHHHHHHHHHHT-SSS--GGGEEE---SB--TT--S---SS-SEEEE-HHHHTSHHHHHHHTTTTSS-SBTTPPP---HHHHHHHHHHHHHHHTSHHHHHHHHHHHHTT-GGGSSHHHHHHHHHHHHTS-EEEETTEEEE-HHIIIII-EEETTEEE---BHHHHHHHHH-GGG-EEEEEEEEEETBTEEEEEEEETTEEEEEEEEESS--HHHHHHHHHHHHHHHTTTS-EEEEETTEEEEEEEEEEEETTEEEEEEEEE-S-----EEEHHHHTT-EETTEEEEEETTEEEE-GGGGGG-TT-HHHHHHTTTSB-HHHHHHTT--HHHHHHHHTTEEEEEE-

Sequence (374 aa):
MLRLTVCAVLMTVTWAATSERVPDFAVSDAELQTLVGTLREQDANRARPNQIGLDYQGHTTTQNDADNARNSLFQHVDTSVLRKPTYEKFIALTDNYDKYTGNAEDETNAEKNEITSFLDAVLESTIWRKLYEFLHDKNHPYASDTATFRKWIAQLWFVRYSRAKGRLDTSGFEHIFMGEIKNNEISGMHNWVRFYLLEKDSSQRFDYKGFLVQRFNVMAAVKFSWGSEYKRSGSFLIGTSPEFDMALYTLCFLSRRGRSTCNIEINGCPMAITSHDLIQQGKLSKPTVKMADQAELPKITREELEKHCTADSLWIVFGGKVYDVTKFLEDHPGGNDILMEHGGKDATEDFEDVGHSSDARVLRDGYLVGILAD

Radius of gyration: 24.53 Å; chains: 1; bounding box: 41×95×77 Å

Organism: NCBI:txid2011161

InterPro domains:
  IPR001199 Cytochrome b5-like heme/steroid binding domain [PF00173] (301-372)
  IPR001199 Cytochrome b5-like heme/steroid binding domain [PR00363] (322-332)
  IPR001199 Cytochrome b5-like heme/steroid binding domain [PR00363] (332-346)
  IPR001199 Cytochrome b5-like heme/steroid binding domain [PR00363] (347-354)
  IPR001199 Cytochrome b5-like heme/steroid binding domain [PR00363] (360-372)
  IPR001199 Cytochrome b5-like heme/steroid binding domain [PS50255] (297-373)
  IPR001199 Cytochrome b5-like heme/steroid binding domain [SM01117] (300-373)
  IPR018506 Cytochrome b5, heme-binding site [PS00191] (328-335)
  IPR018998 EndoU ribonuclease, C-terminal [PF09412] (31-283)
  IPR018998 EndoU ribonuclease, C-terminal [PS51959] (28-293)
  IPR018998 EndoU ribonuclease, C-terminal [cd21159] (28-283)
  IPR036400 Cytochrome b5-like heme/steroid binding domain superfamily [G3DSA:3.10.120.10] (293-374)
  IPR036400 Cytochrome b5-like heme/steroid binding domain superfamily [SSF55856] (294-373)
  IPR037227 Endoribonuclease EndoU-like [SSF142877] (27-280)
  IPR039787 Poly(U)-specific endoribonuclease [PTHR12439] (25-279)